Protein AF-A0A929YPH4-F1 (afdb_monomer)

Structure (mmCIF, N/CA/C/O backbone):
data_AF-A0A929YPH4-F1
#
_entry.id   AF-A0A929YPH4-F1
#
loop_
_atom_site.group_PDB
_atom_site.id
_atom_site.type_symbol
_atom_site.label_atom_id
_atom_site.label_alt_id
_atom_site.label_comp_id
_atom_site.label_asym_id
_atom_site.label_entity_id
_atom_site.label_seq_id
_atom_site.pdbx_PDB_ins_code
_atom_site.Cartn_x
_atom_site.Cartn_y
_atom_site.Cartn_z
_atom_site.occupancy
_atom_site.B_iso_or_equiv
_atom_site.auth_seq_id
_atom_site.auth_comp_id
_atom_site.auth_asym_id
_atom_site.auth_atom_id
_atom_site.pdbx_PDB_model_num
ATOM 1 N N . MET A 1 1 ? 29.071 -5.792 -77.863 1.00 43.22 1 MET A N 1
ATOM 2 C CA . MET A 1 1 ? 30.076 -5.687 -76.787 1.00 43.22 1 MET A CA 1
ATOM 3 C C . MET A 1 1 ? 30.057 -4.251 -76.288 1.00 43.22 1 MET A C 1
ATOM 5 O O . MET A 1 1 ? 30.542 -3.399 -77.004 1.00 43.22 1 MET A O 1
ATOM 9 N N . ASN A 1 2 ? 29.379 -3.977 -75.170 1.00 37.59 2 ASN A N 1
ATOM 10 C CA . ASN A 1 2 ? 29.389 -2.690 -74.459 1.00 37.59 2 ASN A CA 1
ATOM 11 C C . ASN A 1 2 ? 29.004 -2.980 -73.000 1.00 37.59 2 ASN A C 1
ATOM 13 O O . ASN A 1 2 ? 27.834 -3.192 -72.690 1.00 37.59 2 ASN A O 1
ATOM 17 N N . PHE A 1 3 ? 30.010 -3.082 -72.135 1.00 40.00 3 PHE A N 1
ATOM 18 C CA . PHE A 1 3 ? 29.866 -3.369 -70.709 1.00 40.00 3 PHE A CA 1
ATOM 19 C C . PHE A 1 3 ? 29.605 -2.041 -69.979 1.00 40.00 3 PHE A C 1
ATOM 21 O O . PHE A 1 3 ? 30.482 -1.183 -69.927 1.00 40.00 3 PHE A O 1
ATOM 28 N N . ARG A 1 4 ? 28.395 -1.838 -69.445 1.00 43.97 4 ARG A N 1
ATOM 29 C CA . ARG A 1 4 ? 28.115 -0.760 -68.484 1.00 43.97 4 ARG A CA 1
ATOM 30 C C . ARG A 1 4 ? 28.325 -1.321 -67.078 1.00 43.97 4 ARG A C 1
ATOM 32 O O . ARG A 1 4 ? 27.540 -2.148 -66.629 1.00 43.97 4 ARG A O 1
ATOM 39 N N . LEU A 1 5 ? 29.393 -0.882 -66.413 1.00 41.62 5 LEU A N 1
ATOM 40 C CA . LEU A 1 5 ? 29.629 -1.112 -64.987 1.00 41.62 5 LEU A CA 1
ATOM 41 C C . LEU A 1 5 ? 28.513 -0.417 -64.184 1.00 41.62 5 LEU A C 1
ATOM 43 O O . LEU A 1 5 ? 28.460 0.811 -64.143 1.00 41.62 5 LEU A O 1
ATOM 47 N N . LEU A 1 6 ? 27.627 -1.187 -63.548 1.00 45.75 6 LEU A N 1
ATOM 48 C CA . LEU A 1 6 ? 26.822 -0.694 -62.430 1.00 45.75 6 LEU A CA 1
ATOM 49 C C . LEU A 1 6 ? 27.690 -0.764 -61.167 1.00 45.75 6 LEU A C 1
ATOM 51 O O . LEU A 1 6 ? 27.993 -1.851 -60.682 1.00 45.75 6 LEU A O 1
ATOM 55 N N . LEU A 1 7 ? 28.089 0.393 -60.639 1.00 44.09 7 LEU A N 1
ATOM 56 C CA . LEU A 1 7 ? 28.637 0.504 -59.288 1.00 44.09 7 LEU A CA 1
ATOM 57 C C . LEU A 1 7 ? 27.473 0.376 -58.291 1.00 44.09 7 LEU A C 1
ATOM 59 O O . LEU A 1 7 ? 26.746 1.336 -58.040 1.00 44.09 7 LEU A O 1
ATOM 63 N N . THR A 1 8 ? 27.267 -0.812 -57.732 1.00 47.69 8 THR A N 1
ATOM 64 C CA . THR A 1 8 ? 26.432 -0.998 -56.538 1.00 47.69 8 THR A CA 1
ATOM 65 C C . THR A 1 8 ? 27.168 -0.432 -55.326 1.00 47.69 8 THR A C 1
ATOM 67 O O . THR A 1 8 ? 28.132 -1.025 -54.845 1.00 47.69 8 THR A O 1
ATOM 70 N N . PHE A 1 9 ? 26.718 0.726 -54.841 1.00 47.47 9 PHE A N 1
ATOM 71 C CA . PHE A 1 9 ? 27.110 1.283 -53.547 1.00 47.47 9 PHE A CA 1
ATOM 72 C C . PHE A 1 9 ? 26.553 0.375 -52.436 1.00 47.47 9 PHE A C 1
ATOM 74 O O . PHE A 1 9 ? 25.381 0.457 -52.075 1.00 47.47 9 PHE A O 1
ATOM 81 N N . LEU A 1 10 ? 27.387 -0.527 -51.916 1.00 47.44 10 LEU A N 1
ATOM 82 C CA . LEU A 1 10 ? 27.145 -1.216 -50.649 1.00 47.44 10 LEU A CA 1
ATOM 83 C C . LEU A 1 10 ? 27.307 -0.179 -49.529 1.00 47.44 10 LEU A C 1
ATOM 85 O O . LEU A 1 10 ? 28.425 0.129 -49.123 1.00 47.44 10 LEU A O 1
ATOM 89 N N . LEU A 1 11 ? 26.194 0.397 -49.062 1.00 47.22 11 LEU A N 1
ATOM 90 C CA . LEU A 1 11 ? 26.169 1.122 -47.793 1.00 47.22 11 LEU A CA 1
ATOM 91 C C . LEU A 1 11 ? 26.529 0.125 -46.681 1.00 47.22 11 LEU A C 1
ATOM 93 O O . LEU A 1 11 ? 25.804 -0.859 -46.513 1.00 47.22 11 LEU A O 1
ATOM 97 N N . PRO A 1 12 ? 27.606 0.342 -45.909 1.00 48.88 12 PRO A N 1
ATOM 98 C CA . PRO A 1 12 ? 27.837 -0.451 -44.720 1.00 48.88 12 PRO A CA 1
ATOM 99 C C . PRO A 1 12 ? 26.770 -0.048 -43.701 1.00 48.88 12 PRO A C 1
ATOM 101 O O . PRO A 1 12 ? 26.794 1.054 -43.154 1.00 48.88 12 PRO A O 1
ATOM 104 N N . SER A 1 13 ? 25.797 -0.932 -43.482 1.00 50.44 13 SER A N 1
ATOM 105 C CA . SER A 1 13 ? 24.890 -0.868 -42.342 1.00 50.44 13 SER A CA 1
ATOM 106 C C . SER A 1 13 ? 25.735 -0.964 -41.074 1.00 50.44 13 SER A C 1
ATOM 108 O O . SER A 1 13 ? 26.079 -2.055 -40.623 1.00 50.44 13 SER A O 1
ATOM 110 N N . ALA A 1 14 ? 26.131 0.188 -40.536 1.00 49.66 14 ALA A N 1
ATOM 111 C CA . ALA A 1 14 ? 26.708 0.282 -39.212 1.00 49.66 14 ALA A CA 1
ATOM 112 C C . ALA A 1 14 ? 25.650 -0.228 -38.229 1.00 49.66 14 ALA A C 1
ATOM 114 O O . ALA A 1 14 ? 24.674 0.461 -37.935 1.00 49.66 14 ALA A O 1
ATOM 115 N N . LEU A 1 15 ? 25.825 -1.466 -37.768 1.00 46.88 15 LEU A N 1
ATOM 116 C CA . LEU A 1 15 ? 25.199 -1.952 -36.550 1.00 46.88 15 LEU A CA 1
ATOM 117 C C . LEU A 1 15 ? 25.678 -1.011 -35.445 1.00 46.88 15 LEU A C 1
ATOM 119 O O . LEU A 1 15 ? 26.804 -1.131 -34.962 1.00 46.88 15 LEU A O 1
ATOM 123 N N . LEU A 1 16 ? 24.857 -0.015 -35.115 1.00 45.12 16 LEU A N 1
ATOM 124 C CA . LEU A 1 16 ? 25.012 0.761 -33.899 1.00 45.12 16 LEU A CA 1
ATOM 125 C C . LEU A 1 16 ? 24.830 -0.238 -32.757 1.00 45.12 16 LEU A C 1
ATOM 127 O O . LEU A 1 16 ? 23.711 -0.526 -32.341 1.00 45.12 16 LEU A O 1
ATOM 131 N N . LEU A 1 17 ? 25.935 -0.823 -32.298 1.00 43.72 17 LEU A N 1
ATOM 132 C CA . LEU A 1 17 ? 26.006 -1.396 -30.967 1.00 43.72 17 LEU A CA 1
ATOM 133 C C . LEU A 1 17 ? 25.734 -0.217 -30.034 1.00 43.72 17 LEU A C 1
ATOM 135 O O . LEU A 1 17 ? 26.629 0.584 -29.770 1.00 43.72 17 LEU A O 1
ATOM 139 N N . SER A 1 18 ? 24.471 -0.045 -29.635 1.00 47.22 18 SER A N 1
ATOM 140 C CA . SER A 1 18 ? 24.129 0.848 -28.537 1.00 47.22 18 SER A CA 1
ATOM 141 C C . SER A 1 18 ? 24.866 0.287 -27.333 1.00 47.22 18 SER A C 1
ATOM 143 O O . SER A 1 18 ? 24.492 -0.759 -26.801 1.00 47.22 18 SER A O 1
ATOM 145 N N . CYS A 1 19 ? 26.002 0.891 -26.987 1.00 68.19 19 CYS A N 1
ATOM 146 C CA . CYS A 1 19 ? 26.664 0.586 -25.734 1.00 68.19 19 CYS A CA 1
ATOM 147 C C . CYS A 1 19 ? 25.657 0.940 -24.643 1.00 68.19 19 CYS A C 1
ATOM 149 O O . CYS A 1 19 ? 25.348 2.119 -24.450 1.00 68.19 19 CYS A O 1
ATOM 151 N N . GLY A 1 20 ? 25.129 -0.090 -23.981 1.00 72.31 20 GLY A N 1
ATOM 152 C CA . GLY A 1 20 ? 24.316 0.078 -22.788 1.00 72.31 20 GLY A CA 1
ATOM 153 C C . GLY A 1 20 ? 25.053 0.916 -21.735 1.00 72.31 20 GLY A C 1
ATOM 154 O O . GLY A 1 20 ? 26.260 1.170 -21.859 1.00 72.31 20 GLY A O 1
ATOM 155 N N . PRO A 1 21 ? 24.335 1.385 -20.707 1.00 88.50 21 PRO A N 1
ATOM 156 C CA . PRO A 1 21 ? 24.946 2.139 -19.622 1.00 88.50 21 PRO A CA 1
ATOM 157 C C . PRO A 1 21 ? 26.031 1.317 -18.904 1.00 88.50 21 PRO A C 1
ATOM 159 O O . PRO A 1 21 ? 26.146 0.100 -19.069 1.00 88.50 21 PRO A O 1
ATOM 162 N N . ASP A 1 22 ? 26.871 1.985 -18.113 1.00 91.69 22 ASP A N 1
ATOM 163 C CA . ASP A 1 22 ? 27.874 1.287 -17.309 1.00 91.69 22 ASP A CA 1
ATOM 164 C C . ASP A 1 22 ? 27.241 0.409 -16.211 1.00 91.69 22 ASP A C 1
ATOM 166 O O . ASP A 1 22 ? 26.050 0.475 -15.918 1.00 91.69 22 ASP A O 1
ATOM 170 N N . LYS A 1 23 ? 28.061 -0.418 -15.554 1.00 92.38 23 LYS A N 1
ATOM 171 C CA . LYS A 1 23 ? 27.609 -1.364 -14.516 1.00 92.38 23 LYS A CA 1
ATOM 172 C C . LYS A 1 23 ? 27.115 -0.707 -13.217 1.00 92.38 23 LYS A C 1
ATOM 174 O O . LYS A 1 23 ? 26.766 -1.427 -12.286 1.00 92.38 23 LYS A O 1
ATOM 179 N N . HIS A 1 24 ? 27.121 0.619 -13.126 1.00 92.88 24 HIS A N 1
ATOM 180 C CA . HIS A 1 24 ? 26.649 1.394 -11.977 1.00 92.88 24 HIS A CA 1
ATOM 181 C C . HIS A 1 24 ? 25.452 2.280 -12.336 1.00 92.88 24 HIS A C 1
ATOM 183 O O . HIS A 1 24 ? 25.034 3.114 -11.531 1.00 92.88 24 HIS A O 1
ATOM 189 N N . THR A 1 25 ? 24.901 2.099 -13.535 1.00 94.25 25 THR A N 1
ATOM 190 C CA . THR A 1 25 ? 23.849 2.942 -14.085 1.00 94.25 25 THR A CA 1
ATOM 191 C C . THR A 1 25 ? 22.806 2.071 -14.767 1.00 94.25 25 THR A C 1
ATOM 193 O O . THR A 1 25 ? 23.139 1.209 -15.574 1.00 94.25 25 THR A O 1
ATOM 196 N N . ALA A 1 26 ? 21.535 2.305 -14.468 1.00 95.56 26 ALA A N 1
ATOM 197 C CA . ALA A 1 26 ? 20.428 1.796 -15.267 1.00 95.56 26 ALA A CA 1
ATOM 198 C C . ALA A 1 26 ? 19.880 2.942 -16.123 1.00 95.56 26 ALA A C 1
ATOM 200 O O . ALA A 1 26 ? 19.669 4.042 -15.607 1.00 95.56 26 ALA A O 1
ATOM 201 N N . ARG A 1 27 ? 19.640 2.705 -17.414 1.00 97.00 27 ARG A N 1
ATOM 202 C CA . ARG A 1 27 ? 19.098 3.727 -18.321 1.00 97.00 27 ARG A CA 1
ATOM 203 C C . ARG A 1 27 ? 17.626 3.471 -18.589 1.00 97.00 27 ARG A C 1
ATOM 205 O O . ARG A 1 27 ? 17.244 2.363 -18.941 1.00 97.00 27 ARG A O 1
ATOM 212 N N . LEU A 1 28 ? 16.810 4.509 -18.473 1.00 97.19 28 LEU A N 1
ATOM 213 C CA . LEU A 1 28 ? 15.446 4.537 -18.986 1.00 97.19 28 LEU A CA 1
ATOM 214 C C . LEU A 1 28 ? 15.421 5.451 -20.205 1.00 97.19 28 LEU A C 1
ATOM 216 O O . LEU A 1 28 ? 15.778 6.625 -20.109 1.00 97.19 28 LEU A O 1
ATOM 220 N N . SER A 1 29 ? 14.973 4.950 -21.344 1.00 97.12 29 SER A N 1
ATOM 221 C CA . SER A 1 29 ? 14.750 5.770 -22.532 1.00 97.12 29 SER A CA 1
ATOM 222 C C . SER A 1 29 ? 13.360 5.521 -23.081 1.00 97.12 29 SER A C 1
ATOM 224 O O . SER A 1 29 ? 12.741 4.495 -22.809 1.00 97.12 29 SER A O 1
ATOM 226 N N . GLY A 1 30 ? 12.814 6.469 -23.831 1.00 95.88 30 GLY A N 1
ATOM 227 C CA . GLY A 1 30 ? 11.490 6.244 -24.382 1.00 95.88 30 GLY A CA 1
ATOM 228 C C . GLY A 1 30 ? 10.930 7.358 -25.229 1.00 95.88 30 GLY A C 1
ATOM 229 O O . GLY A 1 30 ? 11.497 8.447 -25.341 1.00 95.88 30 GLY A O 1
ATOM 230 N N . GLN A 1 31 ? 9.777 7.050 -25.818 1.00 96.31 31 GLN A N 1
ATOM 231 C CA . GLN A 1 31 ? 8.993 7.966 -26.627 1.00 96.31 31 GLN A CA 1
ATOM 232 C C . GLN A 1 31 ? 7.509 7.863 -26.266 1.00 96.31 31 GLN A C 1
ATOM 234 O O . GLN A 1 31 ? 6.877 6.822 -26.448 1.00 96.31 31 GLN A O 1
ATOM 239 N N . ILE A 1 32 ? 6.941 8.978 -25.813 1.00 96.12 32 ILE A N 1
ATOM 240 C CA . ILE A 1 32 ? 5.513 9.156 -25.566 1.00 96.12 32 ILE A CA 1
ATOM 241 C C . ILE A 1 32 ? 4.948 10.037 -26.678 1.00 96.12 32 ILE A C 1
ATOM 243 O O . ILE A 1 32 ? 5.273 11.218 -26.799 1.00 96.12 32 ILE A O 1
ATOM 247 N N . LYS A 1 33 ? 4.102 9.460 -27.529 1.00 95.94 33 LYS A N 1
ATOM 248 C CA . LYS A 1 33 ? 3.462 10.188 -28.630 1.00 95.94 33 LYS A CA 1
ATOM 249 C C . LYS A 1 33 ? 2.360 11.103 -28.097 1.00 95.94 33 LYS A C 1
ATOM 251 O O . LYS A 1 33 ? 1.684 10.777 -27.124 1.00 95.94 33 LYS A O 1
ATOM 256 N N . GLY A 1 34 ? 2.135 12.228 -28.773 1.00 93.12 34 GLY A N 1
ATOM 257 C CA . GLY A 1 34 ? 1.057 13.163 -28.426 1.00 93.12 34 GLY A CA 1
ATOM 258 C C . GLY A 1 34 ? 1.376 14.107 -27.262 1.00 93.12 34 GLY A C 1
ATOM 259 O O . GLY A 1 34 ? 0.471 14.764 -26.759 1.00 93.12 34 GLY A O 1
ATOM 260 N N . VAL A 1 35 ? 2.643 14.197 -26.850 1.00 92.25 35 VAL A N 1
ATOM 261 C CA . VAL A 1 35 ? 3.136 15.187 -25.887 1.00 92.25 35 VAL A CA 1
ATOM 262 C C . VAL A 1 35 ? 4.458 15.763 -26.384 1.00 92.25 35 VAL A C 1
ATOM 264 O O . VAL A 1 35 ? 5.288 15.034 -26.920 1.00 92.25 35 VAL A O 1
ATOM 267 N N . ASP A 1 36 ? 4.644 17.074 -26.242 1.00 89.75 36 ASP A N 1
ATOM 268 C CA . ASP A 1 36 ? 5.907 17.734 -26.587 1.00 89.75 36 ASP A CA 1
ATOM 269 C C . ASP A 1 36 ? 6.821 17.810 -25.359 1.00 89.75 36 ASP A C 1
ATOM 271 O O . ASP A 1 36 ? 7.907 17.231 -25.347 1.00 89.75 36 ASP A O 1
ATOM 275 N N . GLN A 1 37 ? 6.330 18.427 -24.282 1.00 93.12 37 GLN A N 1
ATOM 276 C CA . GLN A 1 37 ? 7.032 18.547 -23.005 1.00 93.12 37 GLN A CA 1
ATOM 277 C C . GLN A 1 37 ? 6.178 18.018 -21.855 1.00 93.12 37 GLN A C 1
ATOM 279 O O . GLN A 1 37 ? 4.981 18.294 -21.773 1.00 93.12 37 GLN A O 1
ATOM 284 N N . ALA A 1 38 ? 6.810 17.273 -20.953 1.00 92.19 38 ALA A N 1
ATOM 285 C CA . ALA A 1 38 ? 6.221 16.788 -19.710 1.00 92.19 38 ALA A CA 1
ATOM 286 C C . ALA A 1 38 ? 7.322 16.475 -18.691 1.00 92.19 38 ALA A C 1
ATOM 288 O O . ALA A 1 38 ? 8.490 16.326 -19.057 1.00 92.19 38 ALA A O 1
ATOM 289 N N . ALA A 1 39 ? 6.932 16.344 -17.426 1.00 94.00 39 ALA A N 1
ATOM 290 C CA . ALA A 1 39 ? 7.765 15.769 -16.380 1.00 94.00 39 ALA A CA 1
ATOM 291 C C . ALA A 1 39 ? 7.119 14.468 -15.887 1.00 94.00 39 ALA A C 1
ATOM 293 O O . ALA A 1 39 ? 5.920 14.440 -15.607 1.00 94.00 39 ALA A O 1
ATOM 294 N N . ILE A 1 40 ? 7.911 13.404 -15.802 1.00 95.31 40 ILE A N 1
ATOM 295 C CA . ILE A 1 40 ? 7.550 12.141 -15.153 1.00 95.31 40 ILE A CA 1
ATOM 296 C C . ILE A 1 40 ? 8.319 12.088 -13.839 1.00 95.31 40 ILE A C 1
ATOM 298 O O . ILE A 1 40 ? 9.527 12.310 -13.832 1.00 95.31 40 ILE A O 1
ATOM 302 N N . ILE A 1 41 ? 7.646 11.788 -12.734 1.00 96.25 41 ILE A N 1
ATOM 303 C CA . ILE A 1 41 ? 8.330 11.572 -11.456 1.00 96.25 41 ILE A CA 1
ATOM 304 C C . ILE A 1 41 ? 8.762 10.111 -11.374 1.00 96.25 41 ILE A C 1
ATOM 306 O O . ILE A 1 41 ? 7.951 9.229 -11.633 1.00 96.25 41 ILE A O 1
ATOM 310 N N . ALA A 1 42 ? 10.012 9.851 -11.008 1.00 94.44 42 ALA A N 1
ATOM 311 C CA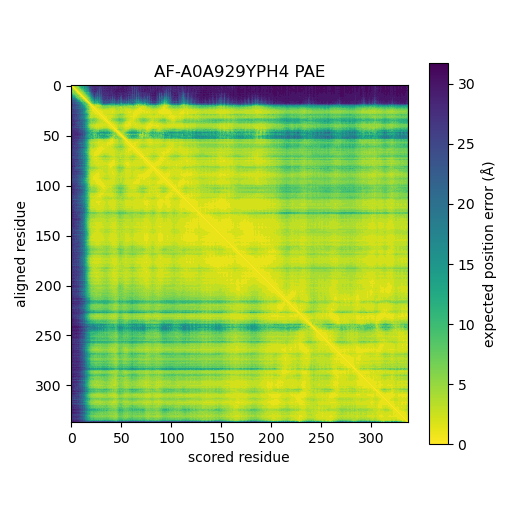 . ALA A 1 42 ? 10.540 8.512 -10.778 1.00 94.44 42 ALA A CA 1
ATOM 312 C C . ALA A 1 42 ? 10.940 8.366 -9.309 1.00 94.44 42 ALA A C 1
ATOM 314 O O . ALA A 1 42 ? 11.726 9.163 -8.797 1.00 94.44 42 ALA A O 1
ATOM 315 N N . TYR A 1 43 ? 10.411 7.351 -8.627 1.00 91.88 43 TYR A N 1
ATOM 316 C CA . TYR A 1 43 ? 10.767 7.069 -7.237 1.00 91.88 43 TYR A CA 1
ATOM 317 C C . TYR A 1 43 ? 10.803 5.564 -6.958 1.00 91.88 43 TYR A C 1
ATOM 319 O O . TYR A 1 43 ? 10.142 4.772 -7.631 1.00 91.88 43 TYR A O 1
ATOM 327 N N . ALA A 1 44 ? 11.579 5.166 -5.951 1.00 89.31 44 ALA A N 1
ATOM 328 C CA . ALA A 1 44 ? 11.576 3.804 -5.432 1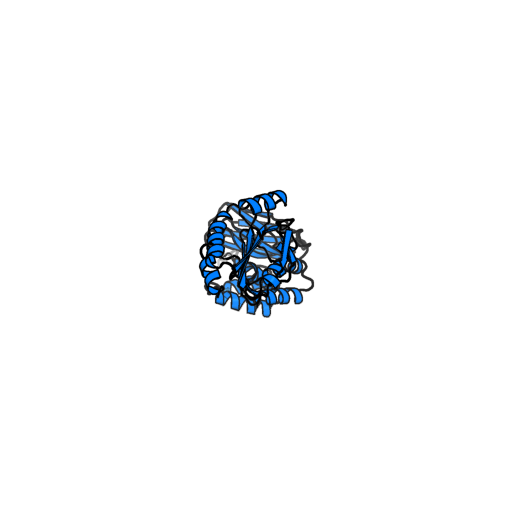.00 89.31 44 ALA A CA 1
ATOM 329 C C . ALA A 1 44 ? 10.484 3.654 -4.351 1.00 89.31 44 ALA A C 1
ATOM 331 O O . ALA A 1 44 ? 10.350 4.533 -3.500 1.00 89.31 44 ALA A O 1
ATOM 332 N N . PRO A 1 45 ? 9.728 2.540 -4.311 1.00 80.69 45 PRO A N 1
ATOM 333 C CA . PRO A 1 45 ? 8.618 2.343 -3.365 1.00 80.69 45 PRO A CA 1
ATOM 334 C C . PRO A 1 45 ? 9.057 2.262 -1.893 1.00 80.69 45 PRO A C 1
ATOM 336 O O . PRO A 1 45 ? 8.228 2.324 -0.987 1.00 80.69 45 PRO A O 1
ATOM 339 N N . ALA A 1 46 ? 10.353 2.093 -1.652 1.00 78.00 46 ALA A N 1
ATOM 340 C CA . ALA A 1 46 ? 10.976 2.158 -0.346 1.00 78.00 46 ALA A CA 1
ATOM 341 C C . ALA A 1 46 ? 12.431 2.601 -0.508 1.00 78.00 46 ALA A C 1
ATOM 343 O O . ALA A 1 46 ? 13.042 2.340 -1.549 1.00 78.00 46 ALA A O 1
ATOM 344 N N . GLU A 1 47 ? 12.988 3.207 0.541 1.00 74.81 47 GLU A N 1
ATOM 345 C CA . GLU A 1 47 ? 14.425 3.455 0.616 1.00 74.81 47 GLU A CA 1
ATOM 346 C C . GLU A 1 47 ? 15.197 2.155 0.377 1.00 74.81 47 GLU A C 1
ATOM 348 O O . GLU A 1 47 ? 14.877 1.096 0.929 1.00 74.81 47 GLU A O 1
ATOM 353 N N . SER A 1 48 ? 16.216 2.243 -0.472 1.00 71.50 48 SER A N 1
ATOM 354 C CA . SER A 1 48 ? 17.077 1.125 -0.819 1.00 71.50 48 SER A CA 1
ATOM 355 C C . SER A 1 48 ? 18.534 1.562 -0.717 1.00 71.50 48 SER A C 1
ATOM 357 O O . SER A 1 48 ? 18.881 2.634 -1.216 1.00 71.50 48 SER A O 1
ATOM 359 N N . PRO A 1 49 ? 19.428 0.727 -0.159 1.00 70.69 49 PRO A N 1
ATOM 360 C CA . PRO A 1 49 ? 20.867 0.967 -0.243 1.00 70.69 49 PRO A CA 1
ATOM 361 C C . PRO A 1 49 ? 21.393 1.048 -1.686 1.00 70.69 49 PRO A C 1
ATOM 363 O O . PRO A 1 49 ? 22.510 1.509 -1.893 1.00 70.69 49 PRO A O 1
ATOM 366 N N . ALA A 1 50 ? 20.612 0.589 -2.673 1.00 73.75 50 ALA A N 1
ATOM 367 C CA . ALA A 1 50 ? 21.000 0.578 -4.080 1.00 73.75 50 ALA A CA 1
ATOM 368 C C . ALA A 1 50 ? 21.182 1.988 -4.671 1.00 73.75 50 ALA A C 1
ATOM 370 O O . ALA A 1 50 ? 22.079 2.175 -5.493 1.00 73.75 50 ALA A O 1
ATOM 371 N N . ASP A 1 51 ? 20.355 2.953 -4.254 1.00 76.94 51 ASP A N 1
ATOM 372 C CA . ASP A 1 51 ? 20.289 4.307 -4.824 1.00 76.94 51 ASP A CA 1
ATOM 373 C C . ASP A 1 51 ? 19.984 5.417 -3.794 1.00 76.94 51 ASP A C 1
ATOM 375 O O . ASP A 1 51 ? 19.885 6.591 -4.150 1.00 76.94 51 ASP A O 1
ATOM 379 N N . GLY A 1 52 ? 19.799 5.062 -2.519 1.00 69.38 52 GLY A N 1
ATOM 380 C CA . GLY A 1 52 ? 19.445 5.999 -1.453 1.00 69.38 52 GLY A CA 1
ATOM 381 C C . GLY A 1 52 ? 17.980 6.455 -1.449 1.00 69.38 52 GLY A C 1
ATOM 382 O O . GLY A 1 52 ? 17.639 7.323 -0.653 1.00 69.38 52 GLY A O 1
ATOM 383 N N . GLY A 1 53 ? 17.105 5.899 -2.299 1.00 72.50 53 GLY A N 1
ATOM 384 C CA . GLY A 1 53 ? 15.664 6.189 -2.297 1.00 72.50 53 GLY A CA 1
ATOM 385 C C . GLY A 1 53 ? 15.254 7.561 -2.852 1.00 72.50 53 GLY A C 1
ATOM 386 O O . GLY A 1 53 ? 14.157 8.033 -2.557 1.00 72.50 53 GLY A O 1
ATOM 387 N N . ALA A 1 54 ? 16.104 8.221 -3.645 1.00 78.81 54 ALA A N 1
ATOM 388 C CA . ALA A 1 54 ? 15.831 9.564 -4.164 1.00 78.81 54 ALA A CA 1
ATOM 389 C C . ALA A 1 54 ? 14.606 9.614 -5.101 1.00 78.81 54 ALA A C 1
ATOM 391 O O . ALA A 1 54 ? 14.387 8.718 -5.914 1.00 78.81 54 ALA A O 1
ATOM 392 N N . THR A 1 55 ? 13.831 10.696 -5.048 1.00 90.19 55 THR A N 1
ATOM 393 C CA . THR A 1 55 ? 12.814 10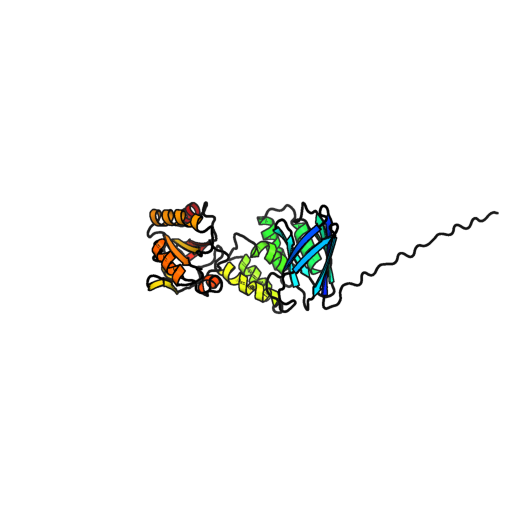.995 -6.069 1.00 90.19 55 THR A CA 1
ATOM 394 C C . THR A 1 55 ? 13.418 11.910 -7.125 1.00 90.19 55 THR A C 1
ATOM 396 O O . THR A 1 55 ? 13.968 12.949 -6.774 1.00 90.19 55 THR A O 1
ATOM 399 N N . ASP A 1 56 ? 13.275 11.549 -8.398 1.00 92.44 56 ASP A N 1
ATOM 400 C CA . ASP A 1 56 ? 13.777 12.322 -9.534 1.00 92.44 56 ASP A CA 1
ATOM 401 C C . ASP A 1 56 ? 12.655 12.744 -10.486 1.00 92.44 56 ASP A C 1
ATOM 403 O O . ASP A 1 56 ? 11.553 12.196 -10.484 1.00 92.44 56 ASP A O 1
ATOM 407 N N . SER A 1 57 ? 12.954 13.738 -11.324 1.00 94.56 57 SER A N 1
ATOM 408 C CA . SER A 1 57 ? 12.089 14.191 -12.415 1.00 94.56 57 SER A CA 1
ATOM 409 C C . SER A 1 57 ? 12.742 13.906 -13.765 1.00 94.56 57 SER A C 1
ATOM 411 O O . SER A 1 57 ? 13.859 14.342 -14.034 1.00 94.56 57 SER A O 1
ATOM 413 N N . ILE A 1 58 ? 12.025 13.197 -14.631 1.00 95.69 58 ILE A N 1
ATOM 414 C CA . ILE A 1 58 ? 12.418 12.887 -16.004 1.00 95.69 58 ILE A CA 1
ATOM 415 C C . ILE A 1 58 ? 11.692 13.854 -16.933 1.00 95.69 58 ILE A C 1
ATOM 417 O O . ILE A 1 58 ? 10.462 13.853 -17.008 1.00 95.69 58 ILE A O 1
ATOM 421 N N . HIS A 1 59 ? 12.450 14.673 -17.654 1.00 95.50 59 HIS A N 1
ATOM 422 C CA . HIS A 1 59 ? 11.897 15.656 -18.578 1.00 95.50 59 HIS A CA 1
ATOM 423 C C . HIS A 1 59 ? 11.846 15.113 -20.004 1.00 95.50 59 HIS A C 1
ATOM 425 O O . HIS A 1 59 ? 12.842 14.620 -20.533 1.00 95.50 59 HIS A O 1
ATOM 431 N N . LEU A 1 60 ? 10.680 15.241 -20.632 1.00 94.69 60 LEU A N 1
ATOM 432 C CA . LEU A 1 60 ? 10.467 14.885 -22.030 1.00 94.69 60 LEU A CA 1
ATOM 433 C C . LEU A 1 60 ? 10.677 16.111 -22.919 1.00 94.69 60 LEU A C 1
ATOM 435 O O . LEU A 1 60 ? 10.257 17.217 -22.574 1.00 94.69 60 LEU A O 1
ATOM 439 N N . SER A 1 61 ? 11.276 15.893 -24.087 1.00 94.75 61 SER A N 1
ATOM 440 C CA . SER A 1 61 ? 11.408 16.886 -25.154 1.00 94.75 61 SER A CA 1
ATOM 441 C C . SER A 1 61 ? 11.019 16.256 -26.484 1.00 94.75 61 SER A C 1
ATOM 443 O O . SER A 1 61 ? 11.581 15.232 -26.882 1.00 94.75 61 SER A O 1
ATOM 445 N N . ARG A 1 62 ? 10.035 16.846 -27.173 1.00 94.06 62 ARG A N 1
ATOM 446 C CA . ARG A 1 62 ? 9.389 16.263 -28.362 1.00 94.06 62 ARG A CA 1
ATOM 447 C C . ARG A 1 62 ? 8.892 14.838 -28.111 1.00 94.06 62 ARG A C 1
ATOM 449 O O . ARG A 1 62 ? 9.035 13.955 -28.957 1.00 94.06 62 ARG A O 1
ATOM 456 N N . GLY A 1 63 ? 8.371 14.613 -26.905 1.00 93.38 63 GLY A N 1
ATOM 457 C CA . GLY A 1 63 ? 7.875 13.319 -26.442 1.00 93.38 63 GLY A CA 1
ATOM 458 C C . GLY A 1 63 ? 8.954 12.274 -26.148 1.00 93.38 63 GLY A C 1
ATOM 459 O O . GLY A 1 63 ? 8.615 11.194 -25.678 1.00 93.38 63 GLY A O 1
ATOM 460 N N . ALA A 1 64 ? 10.234 12.562 -26.388 1.00 96.94 64 ALA A N 1
ATOM 461 C CA . ALA A 1 64 ? 11.334 11.640 -26.130 1.00 96.94 64 ALA A CA 1
ATOM 462 C C . ALA A 1 64 ? 12.068 11.980 -24.828 1.00 96.94 64 ALA A C 1
ATOM 464 O O . ALA A 1 64 ? 12.125 13.143 -24.422 1.00 96.94 64 ALA A O 1
ATOM 465 N N . PHE A 1 65 ? 12.664 10.971 -24.197 1.00 96.62 65 PHE A N 1
ATOM 466 C CA . PHE A 1 65 ? 13.528 11.145 -23.032 1.00 96.62 65 PHE A CA 1
ATOM 467 C C . PHE A 1 65 ? 14.617 10.070 -22.971 1.00 96.62 65 PHE A C 1
ATOM 469 O O . PHE A 1 65 ? 14.483 8.985 -23.537 1.00 96.62 65 PHE A O 1
ATOM 476 N N . SER A 1 66 ? 15.687 10.392 -22.250 1.00 96.44 66 SER A N 1
ATOM 477 C CA . SER A 1 66 ? 16.716 9.461 -21.794 1.00 96.44 66 SER A CA 1
ATOM 478 C C . SER A 1 66 ? 17.113 9.887 -20.390 1.00 96.44 66 SER A C 1
ATOM 480 O O . SER A 1 66 ? 17.350 11.071 -20.149 1.00 96.44 66 SER A O 1
ATOM 482 N N . TYR A 1 67 ? 17.159 8.939 -19.471 1.00 95.56 67 TYR A N 1
ATOM 483 C CA . TYR A 1 67 ? 17.373 9.179 -18.056 1.00 95.56 67 TYR A CA 1
ATOM 484 C C . TYR A 1 67 ? 18.256 8.081 -17.477 1.00 95.56 67 TYR A C 1
ATOM 486 O O . TYR A 1 67 ? 17.935 6.900 -17.588 1.00 95.56 67 TYR A O 1
ATOM 494 N N . ASP A 1 68 ? 19.353 8.487 -16.852 1.00 95.12 68 ASP A N 1
ATOM 495 C CA . ASP A 1 68 ? 20.292 7.586 -16.199 1.00 95.12 68 ASP A CA 1
ATOM 496 C C . ASP A 1 68 ? 20.043 7.618 -14.692 1.00 95.12 68 ASP A C 1
ATOM 498 O O . ASP A 1 68 ? 20.117 8.675 -14.064 1.00 95.12 68 ASP A O 1
ATOM 502 N N . ARG A 1 69 ? 19.756 6.449 -14.114 1.00 93.69 69 ARG A N 1
ATOM 503 C CA . ARG A 1 69 ? 19.625 6.244 -12.672 1.00 93.69 69 ARG A CA 1
ATOM 504 C C . ARG A 1 69 ? 20.889 5.557 -12.157 1.00 93.69 69 ARG A C 1
ATOM 506 O O . ARG A 1 69 ? 21.076 4.369 -12.440 1.00 93.69 69 ARG A O 1
ATOM 513 N N . PRO A 1 70 ? 21.743 6.246 -11.385 1.00 92.75 70 PRO A N 1
ATOM 514 C CA . PRO A 1 70 ? 22.824 5.589 -10.666 1.00 92.75 70 PRO A CA 1
ATOM 515 C C . PRO A 1 70 ? 22.255 4.534 -9.717 1.00 92.75 70 PRO A C 1
ATOM 517 O O . PRO A 1 70 ? 21.359 4.824 -8.923 1.00 92.75 70 PRO A O 1
ATOM 520 N N . THR A 1 71 ? 22.753 3.306 -9.805 1.00 91.12 71 THR A N 1
ATOM 521 C CA . THR A 1 71 ? 22.328 2.219 -8.924 1.00 91.12 71 THR A CA 1
ATOM 522 C C . THR A 1 71 ? 23.389 1.126 -8.812 1.00 91.12 71 THR A C 1
ATOM 524 O O . THR A 1 71 ? 24.106 0.815 -9.763 1.00 91.12 71 THR A O 1
ATOM 527 N N . GLN A 1 72 ? 23.490 0.519 -7.631 1.00 90.00 72 GLN A N 1
ATOM 528 C CA . GLN A 1 72 ? 24.434 -0.569 -7.345 1.00 90.00 72 GLN A CA 1
ATOM 529 C C . GLN A 1 72 ? 23.795 -1.965 -7.425 1.00 90.00 72 GLN A C 1
ATOM 531 O O . GLN A 1 72 ? 24.504 -2.969 -7.388 1.00 90.00 72 GLN A O 1
ATOM 536 N N . ALA A 1 73 ? 22.465 -2.040 -7.525 1.00 91.69 73 ALA A N 1
ATOM 537 C CA . ALA A 1 73 ? 21.701 -3.283 -7.605 1.00 91.69 73 ALA A CA 1
ATOM 538 C C . ALA A 1 73 ? 20.400 -3.074 -8.405 1.00 91.69 73 ALA A C 1
ATOM 540 O O . ALA A 1 73 ? 19.984 -1.932 -8.603 1.00 91.69 73 ALA A O 1
ATOM 541 N N . PRO A 1 74 ? 19.728 -4.143 -8.866 1.00 93.69 74 PRO A N 1
ATOM 542 C CA . PRO A 1 74 ? 18.395 -4.021 -9.447 1.00 93.69 74 PRO A CA 1
ATOM 543 C C . PRO A 1 74 ? 17.424 -3.264 -8.531 1.00 93.69 74 PRO A C 1
ATOM 545 O O . PRO A 1 74 ? 17.381 -3.510 -7.324 1.00 93.69 74 PRO A O 1
ATOM 548 N N . LEU A 1 75 ? 16.638 -2.363 -9.115 1.00 91.69 75 LEU A N 1
ATOM 549 C CA . LEU A 1 75 ? 15.762 -1.445 -8.396 1.00 91.69 75 LEU A CA 1
ATOM 550 C C . LEU A 1 75 ? 14.349 -1.468 -8.982 1.00 91.69 75 LEU A C 1
ATOM 552 O O . LEU A 1 75 ? 14.167 -1.241 -10.175 1.00 91.69 75 LEU A O 1
ATOM 556 N N . LEU A 1 76 ? 13.337 -1.675 -8.139 1.00 94.12 76 LEU A N 1
ATOM 557 C CA . LEU A 1 76 ? 11.953 -1.370 -8.508 1.00 94.12 76 LEU A CA 1
ATOM 558 C C . LEU A 1 76 ? 11.750 0.145 -8.518 1.00 94.12 76 LEU A C 1
ATOM 560 O O . LEU A 1 76 ? 11.968 0.796 -7.493 1.00 94.12 76 LEU A O 1
ATOM 564 N N . LEU A 1 77 ? 11.309 0.679 -9.653 1.00 94.06 77 LEU A N 1
ATOM 565 C CA . LEU A 1 77 ? 10.964 2.085 -9.833 1.00 94.06 77 LEU A CA 1
ATOM 566 C C . LEU A 1 77 ? 9.498 2.225 -10.212 1.00 94.06 77 LEU A C 1
ATOM 568 O O . LEU A 1 77 ? 9.005 1.507 -11.080 1.00 94.06 77 LEU A O 1
ATOM 572 N N . THR A 1 78 ? 8.836 3.205 -9.608 1.00 94.06 78 THR A N 1
ATOM 573 C CA . THR A 1 78 ? 7.515 3.671 -10.013 1.00 94.06 78 THR A CA 1
ATOM 574 C C . THR A 1 78 ? 7.669 5.000 -10.736 1.00 94.06 78 THR A C 1
ATOM 576 O O . THR A 1 78 ? 8.203 5.968 -10.191 1.00 94.06 78 THR A O 1
ATOM 579 N N . LEU A 1 79 ? 7.177 5.047 -11.969 1.00 95.06 79 LEU A N 1
ATOM 580 C CA . LEU A 1 79 ? 7.006 6.271 -12.734 1.00 95.06 79 LEU A CA 1
ATOM 581 C C . LEU A 1 79 ? 5.600 6.820 -12.499 1.00 95.06 79 LEU A C 1
ATOM 583 O O . LEU A 1 79 ? 4.634 6.066 -12.581 1.00 95.06 79 LEU A O 1
ATOM 587 N N . VAL A 1 80 ? 5.480 8.119 -12.237 1.00 94.62 80 VAL A N 1
ATOM 588 C CA . VAL A 1 80 ? 4.207 8.837 -12.100 1.00 94.62 80 VAL A CA 1
ATOM 589 C C . VAL A 1 80 ? 4.104 9.853 -13.223 1.00 94.62 80 VAL A C 1
ATOM 591 O O . VAL A 1 80 ? 4.902 10.790 -13.317 1.00 94.62 80 VAL A O 1
ATOM 594 N N . TYR A 1 81 ? 3.109 9.666 -14.079 1.00 93.25 81 TYR A N 1
ATOM 595 C CA . TYR A 1 81 ? 2.814 10.581 -15.171 1.00 93.25 81 TYR A CA 1
ATOM 596 C C . TYR A 1 81 ? 1.956 11.768 -14.696 1.00 93.25 81 TYR A C 1
ATOM 598 O O . TYR A 1 81 ? 1.284 11.668 -13.667 1.00 93.25 81 TYR A O 1
ATOM 606 N N . PRO A 1 82 ? 1.885 12.877 -15.462 1.00 89.38 82 PRO A N 1
ATOM 607 C CA . PRO A 1 82 ? 1.112 14.065 -15.075 1.00 89.38 82 PRO A CA 1
ATOM 608 C C . PRO A 1 82 ? -0.379 13.827 -14.793 1.00 89.38 82 PRO A C 1
ATOM 610 O O . PRO A 1 82 ? -0.994 14.593 -14.060 1.00 89.38 82 PRO A O 1
ATOM 613 N N . ASN A 1 83 ? -0.975 12.775 -15.363 1.00 88.94 83 ASN A N 1
ATOM 614 C CA . ASN A 1 83 ? -2.368 12.391 -15.111 1.00 88.94 83 ASN A CA 1
ATOM 615 C C . ASN A 1 83 ? -2.529 11.427 -13.916 1.00 88.94 83 ASN A C 1
ATOM 617 O O . ASN A 1 83 ? -3.565 10.773 -13.807 1.00 88.94 83 ASN A O 1
ATOM 621 N N . TYR A 1 84 ? -1.497 11.291 -13.078 1.00 89.50 84 TYR A N 1
ATOM 622 C CA . TYR A 1 84 ? -1.404 10.358 -11.950 1.00 89.50 84 TYR A CA 1
ATOM 623 C C . TYR A 1 84 ? -1.456 8.871 -12.320 1.00 89.50 84 TYR A C 1
ATOM 625 O O . TYR A 1 84 ? -1.512 8.024 -11.430 1.00 89.50 84 TYR A O 1
ATOM 633 N N . SER A 1 85 ? -1.405 8.520 -13.611 1.00 90.81 85 SER A N 1
ATOM 634 C CA . SER A 1 85 ? -1.151 7.129 -13.994 1.00 90.81 85 SER A CA 1
ATOM 635 C C . SER A 1 85 ? 0.247 6.741 -13.531 1.00 90.81 85 SER A C 1
ATOM 637 O O . SER A 1 85 ? 1.174 7.553 -13.598 1.00 90.81 85 SER A O 1
ATOM 639 N N . THR A 1 86 ? 0.392 5.505 -13.075 1.00 92.38 86 THR A N 1
ATOM 640 C CA . THR A 1 86 ? 1.666 4.968 -12.615 1.00 92.38 86 THR A CA 1
ATOM 641 C C . THR A 1 86 ? 2.116 3.801 -13.481 1.00 92.38 86 THR A C 1
ATOM 643 O O . THR A 1 86 ? 1.296 3.094 -14.066 1.00 92.38 86 THR A O 1
ATOM 646 N N . LEU A 1 87 ? 3.429 3.602 -13.558 1.00 93.31 87 LEU A N 1
ATOM 647 C CA . LEU A 1 87 ? 4.049 2.457 -14.213 1.00 93.31 87 LEU A CA 1
ATOM 648 C C . LEU A 1 87 ? 5.216 1.964 -13.363 1.00 93.31 87 LEU A C 1
ATOM 650 O O . LEU A 1 87 ? 6.176 2.700 -13.148 1.00 93.31 87 LEU A O 1
ATOM 654 N N . THR A 1 88 ? 5.148 0.715 -12.913 1.00 94.94 88 THR A N 1
ATOM 655 C CA . THR A 1 88 ? 6.266 0.066 -12.218 1.00 94.94 88 THR A CA 1
ATOM 656 C C . THR A 1 88 ? 7.182 -0.635 -13.225 1.00 94.94 88 THR A C 1
ATOM 658 O O . THR A 1 88 ? 6.698 -1.290 -14.152 1.00 94.94 88 THR A O 1
ATOM 661 N N . LEU A 1 89 ? 8.496 -0.525 -13.052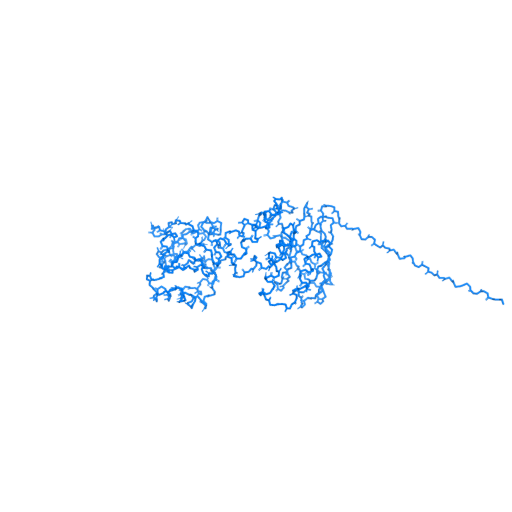 1.00 96.81 89 LEU A N 1
ATOM 662 C CA . LEU A 1 89 ? 9.508 -1.230 -13.846 1.00 96.81 89 LEU A CA 1
ATOM 663 C C . LEU A 1 89 ? 10.716 -1.619 -12.988 1.00 96.81 89 LEU A C 1
ATOM 665 O O . LEU A 1 89 ? 10.834 -1.192 -11.837 1.00 96.81 89 LEU A O 1
ATOM 669 N N . ILE A 1 90 ? 11.615 -2.427 -13.551 1.00 97.06 90 ILE A N 1
ATOM 670 C CA . ILE A 1 90 ? 12.857 -2.851 -12.909 1.00 97.06 90 ILE A CA 1
ATOM 671 C C . ILE A 1 90 ? 14.034 -2.189 -13.631 1.00 97.06 90 ILE A C 1
ATOM 673 O O . ILE A 1 90 ? 14.278 -2.443 -14.807 1.00 97.06 90 ILE A O 1
ATOM 677 N N . ALA A 1 91 ? 14.781 -1.354 -12.919 1.00 95.50 91 ALA A N 1
ATOM 678 C CA . ALA A 1 91 ? 16.006 -0.732 -13.400 1.00 95.50 91 ALA A CA 1
ATOM 679 C C . ALA A 1 91 ? 17.218 -1.555 -12.937 1.00 95.50 91 ALA A C 1
ATOM 681 O O . ALA A 1 91 ? 17.512 -1.619 -11.742 1.00 95.50 91 ALA A O 1
ATOM 682 N N . VAL A 1 92 ? 17.906 -2.210 -13.873 1.00 95.44 92 VAL A N 1
ATOM 683 C CA . VAL A 1 92 ? 19.061 -3.079 -13.595 1.00 95.44 92 VAL A CA 1
ATOM 684 C C . VAL A 1 92 ? 20.360 -2.363 -13.997 1.00 95.44 92 VAL A C 1
ATOM 686 O O . VAL A 1 92 ? 20.432 -1.839 -15.109 1.00 95.44 92 VAL A O 1
ATOM 689 N N . PRO A 1 93 ? 21.395 -2.311 -13.129 1.00 95.06 93 PRO A N 1
ATOM 690 C CA . PRO A 1 93 ? 22.675 -1.702 -13.485 1.00 95.06 93 PRO A CA 1
ATOM 691 C C . PRO A 1 93 ? 23.292 -2.358 -14.731 1.00 95.06 93 PRO A C 1
ATOM 693 O O . PRO A 1 93 ? 23.417 -3.580 -14.795 1.00 95.06 93 PRO A O 1
ATOM 696 N N . GLY A 1 94 ? 23.717 -1.549 -15.700 1.00 95.38 94 GLY A N 1
ATOM 697 C CA . GLY A 1 94 ? 24.246 -1.999 -16.989 1.00 95.38 94 GLY A CA 1
ATOM 698 C C . GLY A 1 94 ? 23.188 -2.305 -18.052 1.00 95.38 94 GLY A C 1
ATOM 699 O O . GLY A 1 94 ? 23.555 -2.628 -19.181 1.00 95.38 94 GLY A O 1
ATOM 700 N N . GLU A 1 95 ? 21.897 -2.195 -17.727 1.00 96.19 95 GLU A N 1
ATOM 701 C CA . GLU A 1 95 ? 20.796 -2.427 -18.664 1.00 96.19 95 GLU A CA 1
ATOM 702 C C . GLU A 1 95 ? 20.077 -1.127 -19.041 1.00 96.19 95 GLU A C 1
ATOM 704 O O . GLU A 1 95 ? 20.041 -0.147 -18.289 1.00 96.19 95 GLU A O 1
ATOM 709 N N . GLU A 1 96 ? 19.484 -1.137 -20.233 1.00 97.06 96 GLU A N 1
ATOM 710 C CA . GLU A 1 96 ? 18.602 -0.084 -20.718 1.00 97.06 96 GLU A CA 1
ATOM 711 C C . GLU A 1 96 ? 17.174 -0.623 -20.846 1.00 97.06 96 GLU A C 1
ATOM 713 O O . GLU A 1 96 ? 16.951 -1.689 -21.422 1.00 97.06 96 GLU A O 1
ATOM 718 N N . VAL A 1 97 ? 16.215 0.130 -20.308 1.00 97.56 97 VAL A N 1
ATOM 719 C CA . VAL A 1 97 ? 14.781 -0.135 -20.417 1.00 97.56 97 VAL A CA 1
ATOM 720 C C . VAL A 1 97 ? 14.176 0.890 -21.365 1.00 97.56 97 VAL A C 1
ATOM 722 O O . VAL A 1 97 ? 14.297 2.099 -21.146 1.00 97.56 97 VAL A O 1
ATOM 725 N N . HIS A 1 98 ? 13.496 0.410 -22.399 1.00 97.94 98 HIS A N 1
ATOM 726 C CA . HIS A 1 98 ? 12.804 1.244 -23.372 1.00 97.94 98 HIS A CA 1
ATOM 727 C C . HIS A 1 98 ? 11.311 1.322 -23.064 1.00 97.94 98 HIS A C 1
ATOM 729 O O . HIS A 1 98 ? 10.654 0.296 -22.887 1.00 97.94 98 HIS A O 1
ATOM 735 N N . LEU A 1 99 ? 10.773 2.540 -23.059 1.00 97.75 99 LEU A N 1
ATOM 736 C CA . LEU A 1 99 ? 9.367 2.843 -22.823 1.00 97.75 99 LEU A CA 1
ATOM 737 C C . LEU A 1 99 ? 8.714 3.400 -24.091 1.00 97.75 99 LEU A C 1
ATOM 739 O O . LEU A 1 99 ? 9.228 4.338 -24.710 1.00 97.75 99 LEU A O 1
ATOM 743 N N . SER A 1 100 ? 7.545 2.878 -24.456 1.00 97.00 100 SER A N 1
ATOM 744 C CA . SER A 1 100 ? 6.769 3.379 -25.595 1.00 97.00 100 SER A CA 1
ATOM 745 C C . SER A 1 100 ? 5.294 3.508 -25.252 1.00 97.00 100 SER A C 1
ATOM 747 O O . SER A 1 100 ? 4.718 2.632 -24.615 1.00 97.00 100 SER A O 1
ATOM 749 N N . GLY A 1 101 ? 4.660 4.600 -25.673 1.00 95.31 101 GLY A N 1
ATOM 750 C CA . GLY A 1 101 ? 3.227 4.768 -25.463 1.00 95.31 101 GLY A CA 1
ATOM 751 C C . GLY A 1 101 ? 2.665 6.070 -26.012 1.00 95.31 101 GLY A C 1
ATOM 752 O O . GLY A 1 101 ? 3.316 6.801 -26.764 1.00 95.31 101 GLY A O 1
ATOM 753 N N . GLU A 1 102 ? 1.430 6.367 -25.622 1.00 95.31 102 GLU A N 1
ATOM 754 C CA . GLU A 1 102 ? 0.693 7.558 -26.041 1.00 95.31 102 GLU A CA 1
ATOM 755 C C . GLU A 1 102 ? 0.208 8.348 -24.824 1.00 95.31 102 GLU A C 1
ATOM 757 O O . GLU A 1 102 ? -0.253 7.782 -23.833 1.00 95.31 102 GLU A O 1
ATOM 762 N N . ALA A 1 103 ? 0.269 9.678 -24.905 1.00 92.25 103 ALA A N 1
ATOM 763 C CA . ALA A 1 103 ? -0.072 10.573 -23.801 1.00 92.25 103 ALA A CA 1
ATOM 764 C C . ALA A 1 103 ? -1.539 10.460 -23.339 1.00 92.25 103 ALA A C 1
ATOM 766 O O . ALA A 1 103 ? -1.852 10.747 -22.186 1.00 92.25 103 ALA A O 1
ATOM 767 N N . ASN A 1 104 ? -2.444 10.022 -24.218 1.00 92.69 104 ASN A N 1
ATOM 768 C CA . ASN A 1 104 ? -3.852 9.771 -23.898 1.00 92.69 104 ASN A CA 1
ATOM 769 C C . ASN A 1 104 ? -4.118 8.346 -23.372 1.00 92.69 104 ASN A C 1
ATOM 771 O O . ASN A 1 104 ? -5.243 8.063 -22.964 1.00 92.69 104 ASN A O 1
ATOM 775 N N . ARG A 1 105 ? -3.112 7.460 -23.361 1.00 92.06 105 ARG A N 1
ATOM 776 C CA . ARG A 1 105 ? -3.213 6.049 -22.950 1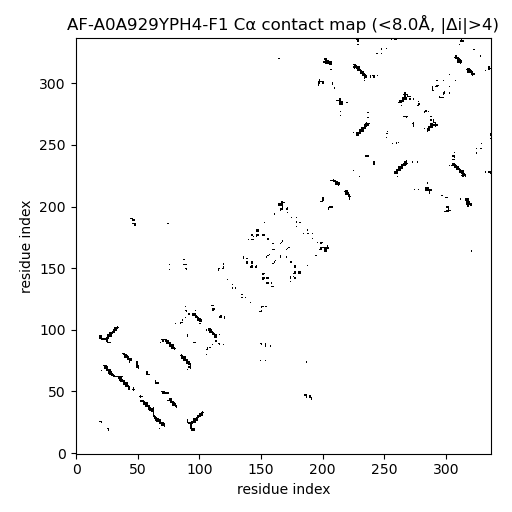.00 92.06 105 ARG A CA 1
ATOM 777 C C . ARG A 1 105 ? -2.039 5.637 -22.062 1.00 92.06 105 ARG A C 1
ATOM 779 O O . ARG A 1 105 ? -1.431 4.592 -22.234 1.00 92.06 105 ARG A O 1
ATOM 786 N N . LEU A 1 106 ? -1.729 6.462 -21.063 1.00 91.00 106 LEU A N 1
ATOM 787 C CA . LEU A 1 106 ? -0.552 6.272 -20.201 1.00 91.00 106 LEU A CA 1
ATOM 788 C C . LEU A 1 106 ? -0.588 5.004 -19.329 1.00 91.00 106 LEU A C 1
ATOM 790 O O . LEU A 1 106 ? 0.450 4.569 -18.846 1.00 91.00 106 LEU A O 1
ATOM 794 N N . LYS A 1 107 ? -1.762 4.385 -19.157 1.00 86.00 107 LYS A N 1
ATOM 795 C CA . LYS A 1 107 ? -1.899 3.063 -18.521 1.00 86.00 107 LYS A CA 1
ATOM 796 C C . LYS A 1 107 ? -1.459 1.905 -19.430 1.00 86.00 107 LYS A C 1
ATOM 798 O O . LYS A 1 107 ? -1.289 0.796 -18.941 1.00 86.00 107 LYS A O 1
ATOM 803 N N . GLU A 1 108 ? -1.303 2.162 -20.727 1.00 90.06 108 GLU A N 1
ATOM 804 C CA . GLU A 1 108 ? -0.903 1.200 -21.763 1.00 90.06 108 GLU A CA 1
ATOM 805 C C . GLU A 1 108 ? 0.555 1.417 -22.205 1.00 90.06 108 GLU A C 1
ATOM 807 O O . GLU A 1 108 ? 0.949 0.931 -23.259 1.00 90.06 108 GLU A O 1
ATOM 812 N N . VAL A 1 109 ? 1.363 2.174 -21.448 1.00 94.38 109 VAL A N 1
ATOM 813 C CA . VAL A 1 109 ? 2.793 2.309 -21.762 1.00 94.38 109 VAL A CA 1
ATOM 814 C C . VAL A 1 109 ? 3.457 0.942 -21.649 1.00 94.38 109 VAL A C 1
ATOM 816 O O . VAL A 1 109 ? 3.395 0.289 -20.606 1.00 94.38 109 VAL A O 1
ATOM 819 N N . GLU A 1 110 ? 4.114 0.540 -22.728 1.00 96.19 110 GLU A N 1
ATOM 820 C CA . GLU A 1 110 ? 4.843 -0.714 -22.828 1.00 96.19 110 GLU A CA 1
ATOM 821 C C . GLU A 1 110 ? 6.295 -0.511 -22.403 1.00 96.19 110 GLU A C 1
ATOM 823 O O . GLU A 1 110 ? 6.900 0.535 -22.670 1.00 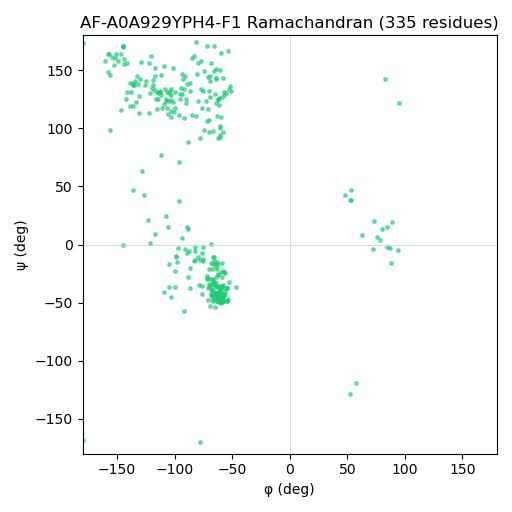96.19 110 GLU A O 1
ATOM 828 N N . ILE A 1 111 ? 6.855 -1.532 -21.757 1.00 97.19 111 ILE A N 1
ATOM 829 C CA . ILE A 1 111 ? 8.268 -1.598 -21.395 1.00 97.19 111 ILE A CA 1
ATOM 830 C C . ILE A 1 111 ? 8.945 -2.770 -22.098 1.00 97.19 111 ILE A C 1
ATOM 832 O O . ILE A 1 111 ? 8.360 -3.834 -22.285 1.00 97.19 111 ILE A O 1
ATOM 836 N N . SER A 1 112 ? 10.205 -2.581 -22.465 1.00 96.88 112 SER A N 1
ATOM 837 C CA . SER A 1 112 ? 11.062 -3.627 -23.021 1.00 96.88 112 SER A CA 1
ATOM 838 C C . SER A 1 112 ? 12.506 -3.409 -22.577 1.00 96.88 112 SER A C 1
ATOM 840 O O . SER A 1 112 ? 12.850 -2.317 -22.123 1.00 96.88 112 SER A O 1
ATOM 842 N N . GLY A 1 113 ? 13.349 -4.431 -22.716 1.00 95.00 113 GLY A N 1
ATOM 843 C CA . GLY A 1 113 ? 14.750 -4.372 -22.305 1.00 95.00 113 GLY A CA 1
ATOM 844 C C . GLY A 1 113 ? 14.968 -4.934 -20.900 1.00 95.00 113 GLY A C 1
ATOM 845 O O . GLY A 1 113 ? 14.378 -4.473 -19.919 1.00 95.00 113 GLY A O 1
ATOM 846 N N . GLY A 1 114 ? 15.823 -5.953 -20.826 1.00 95.75 114 GLY A N 1
ATOM 847 C CA . GLY A 1 114 ? 16.087 -6.713 -19.606 1.00 95.75 114 GLY A CA 1
ATOM 848 C C . GLY A 1 114 ? 15.050 -7.811 -19.353 1.00 95.75 114 GLY A C 1
ATOM 849 O O . GLY A 1 114 ? 13.850 -7.637 -19.573 1.00 95.75 114 GLY A O 1
ATOM 850 N N . GLU A 1 115 ? 15.515 -8.952 -18.844 1.00 97.69 115 GLU A N 1
ATOM 851 C CA . GLU A 1 115 ? 14.690 -10.153 -18.642 1.00 97.69 115 GLU A CA 1
ATOM 852 C C . GLU A 1 115 ? 13.508 -9.902 -17.682 1.00 97.69 115 GLU A C 1
ATOM 854 O O . GLU A 1 115 ? 12.399 -10.393 -17.892 1.00 97.69 115 GLU A O 1
ATOM 859 N N . GLU A 1 116 ? 13.724 -9.108 -16.627 1.00 97.94 116 GLU A N 1
ATOM 860 C CA . GLU A 1 116 ? 12.691 -8.794 -15.629 1.00 97.94 116 GLU A CA 1
ATOM 861 C C . GLU A 1 116 ? 11.555 -7.946 -16.220 1.00 97.94 116 GLU A C 1
ATOM 863 O O . GLU A 1 116 ? 10.381 -8.189 -15.930 1.00 97.94 116 GLU A O 1
ATOM 868 N N . ASN A 1 117 ? 11.878 -6.971 -17.075 1.00 98.25 117 ASN A N 1
ATOM 869 C CA . ASN A 1 117 ? 10.866 -6.115 -17.691 1.00 98.25 117 ASN A CA 1
ATOM 870 C C . ASN A 1 117 ? 10.118 -6.834 -18.810 1.00 98.25 117 ASN A C 1
ATOM 872 O O . ASN A 1 117 ? 8.914 -6.639 -18.929 1.00 98.25 117 ASN A O 1
ATOM 876 N N . GLU A 1 118 ? 10.779 -7.702 -19.581 1.00 98.31 118 GLU A N 1
ATOM 877 C CA . GLU A 1 118 ? 10.101 -8.556 -20.565 1.00 98.31 118 GLU A CA 1
ATOM 878 C C . GLU A 1 118 ? 9.106 -9.505 -19.886 1.00 98.31 118 GLU A C 1
ATOM 880 O O . GLU A 1 118 ? 7.964 -9.645 -20.329 1.00 98.31 118 GLU A O 1
ATOM 885 N N . LEU A 1 119 ? 9.498 -10.104 -18.757 1.00 98.50 119 LEU A N 1
ATOM 886 C CA . LEU A 1 119 ? 8.615 -10.956 -17.965 1.00 98.50 119 LEU A CA 1
ATOM 887 C C . LEU A 1 119 ? 7.420 -10.168 -17.392 1.00 98.50 119 LEU A C 1
ATOM 889 O O . LEU A 1 119 ? 6.286 -10.657 -17.411 1.00 98.50 119 LEU A O 1
ATOM 893 N N . LEU A 1 120 ? 7.654 -8.945 -16.905 1.00 98.12 120 LEU A N 1
ATOM 894 C CA . LEU A 1 120 ? 6.606 -8.048 -16.410 1.00 98.12 120 LEU A CA 1
ATOM 895 C C . LEU A 1 120 ? 5.659 -7.587 -17.530 1.00 98.12 120 LEU A C 1
ATOM 897 O O . LEU A 1 120 ? 4.440 -7.605 -17.345 1.00 98.12 120 LEU A O 1
ATOM 901 N N . GLN A 1 121 ? 6.195 -7.219 -18.695 1.00 98.00 121 GLN A N 1
ATOM 902 C CA . GLN A 1 121 ? 5.407 -6.827 -19.862 1.00 98.00 121 GLN A CA 1
ATOM 903 C C . GLN A 1 121 ? 4.547 -7.995 -20.353 1.00 98.00 121 GLN A C 1
ATOM 905 O O . GLN A 1 121 ? 3.345 -7.827 -20.539 1.00 98.00 121 GLN A O 1
ATOM 910 N N . GLY A 1 122 ? 5.101 -9.209 -20.420 1.00 98.12 122 GLY A N 1
ATOM 911 C CA . GLY A 1 122 ? 4.336 -10.405 -20.779 1.00 98.12 122 GLY A CA 1
ATOM 912 C C . GLY A 1 122 ? 3.162 -10.682 -19.829 1.00 98.12 122 GLY A C 1
ATOM 913 O O . GLY A 1 122 ? 2.086 -11.101 -20.270 1.00 98.12 122 GLY A O 1
ATOM 914 N N . PHE A 1 123 ? 3.317 -10.403 -18.527 1.00 98.19 123 PHE A N 1
ATOM 915 C CA . PHE A 1 123 ? 2.192 -10.445 -17.589 1.00 98.19 123 PHE A CA 1
ATOM 916 C C . PHE A 1 123 ? 1.132 -9.386 -17.924 1.00 98.19 123 PHE A C 1
ATOM 918 O O . PHE A 1 123 ? -0.058 -9.707 -17.922 1.00 98.19 123 PHE A O 1
ATOM 925 N N . ARG A 1 124 ? 1.529 -8.142 -18.214 1.00 95.94 124 ARG A N 1
ATOM 926 C CA . ARG A 1 124 ? 0.599 -7.051 -18.555 1.00 95.94 124 ARG A CA 1
ATOM 927 C C . ARG A 1 124 ? -0.183 -7.361 -19.831 1.00 95.94 124 ARG A C 1
ATOM 929 O O . ARG A 1 124 ? -1.415 -7.346 -19.801 1.00 95.94 124 ARG A O 1
ATOM 936 N N . ASP A 1 125 ? 0.507 -7.770 -20.890 1.00 95.81 125 ASP A N 1
ATOM 937 C CA . ASP A 1 125 ? -0.089 -8.106 -22.187 1.00 95.81 125 ASP A CA 1
ATOM 938 C C . ASP A 1 125 ? -1.106 -9.247 -22.069 1.00 95.81 125 ASP A C 1
ATOM 940 O O . ASP A 1 125 ? -2.233 -9.156 -22.560 1.00 95.81 125 ASP A O 1
ATOM 944 N N . GLY A 1 126 ? -0.757 -10.310 -21.334 1.00 95.75 126 GLY A N 1
ATOM 945 C CA . GLY A 1 126 ? -1.634 -11.468 -21.127 1.00 95.75 126 GLY A CA 1
ATOM 946 C C . GLY A 1 126 ? -2.907 -11.174 -20.318 1.00 95.75 126 GLY A C 1
ATOM 947 O O . GLY A 1 126 ? -3.809 -12.029 -20.234 1.00 95.75 126 GLY A O 1
ATOM 948 N N . ASN A 1 127 ? -2.990 -9.988 -19.711 1.00 95.06 127 ASN A N 1
ATOM 949 C CA . ASN A 1 127 ? -4.067 -9.571 -18.820 1.00 95.06 127 ASN A CA 1
ATOM 950 C C . ASN A 1 127 ? -4.815 -8.305 -19.266 1.00 95.06 127 ASN A C 1
ATOM 952 O O . ASN A 1 127 ? -5.773 -7.920 -18.591 1.00 95.06 127 ASN A O 1
ATOM 956 N N . HIS A 1 128 ? -4.468 -7.712 -20.412 1.00 89.62 128 HIS A N 1
ATOM 957 C CA . HIS A 1 128 ? -5.211 -6.587 -20.981 1.00 89.62 128 HIS A CA 1
ATOM 958 C C . HIS A 1 128 ? -6.698 -6.955 -21.159 1.00 89.62 128 HIS A C 1
ATOM 960 O O . HIS A 1 128 ? -7.048 -8.014 -21.685 1.00 89.62 128 HIS A O 1
ATOM 966 N N . GLY A 1 129 ? -7.591 -6.089 -20.672 1.00 89.25 129 GLY A N 1
ATOM 967 C CA . GLY A 1 129 ? -9.038 -6.186 -20.885 1.00 89.25 129 GLY A CA 1
ATOM 968 C C . GLY A 1 129 ? -9.734 -7.216 -19.995 1.00 89.25 129 GLY A C 1
ATOM 969 O O . GLY A 1 129 ? -10.937 -7.436 -20.133 1.00 89.25 129 GLY A O 1
ATOM 970 N N . ARG A 1 130 ? -9.002 -7.860 -19.080 1.00 95.19 130 ARG A N 1
ATOM 971 C CA . ARG A 1 130 ? -9.578 -8.779 -18.094 1.00 95.19 130 ARG A CA 1
ATOM 972 C C . ARG A 1 130 ? -10.252 -8.021 -16.952 1.00 95.19 130 ARG A C 1
ATOM 974 O O . ARG A 1 130 ? -9.922 -6.876 -16.661 1.00 95.19 130 ARG A O 1
ATOM 981 N N . SER A 1 131 ? -11.173 -8.704 -16.273 1.00 96.12 131 SER A N 1
ATOM 982 C CA . SER A 1 131 ? -11.760 -8.202 -15.030 1.00 96.12 131 SER A CA 1
ATOM 983 C C . SER A 1 131 ? -10.697 -8.089 -13.931 1.00 96.12 131 SER A C 1
ATOM 985 O O . SER A 1 131 ? -9.761 -8.888 -13.890 1.00 96.12 131 SER A O 1
ATOM 987 N N . GLU A 1 132 ? -10.863 -7.160 -12.990 1.00 93.31 132 GLU A N 1
ATOM 988 C CA . GLU A 1 132 ? -9.953 -7.018 -11.842 1.00 93.31 132 GLU A CA 1
ATOM 989 C C . GLU A 1 132 ? -9.811 -8.324 -11.043 1.00 93.31 132 GLU A C 1
ATOM 991 O O . GLU A 1 132 ? -8.715 -8.688 -10.618 1.00 93.31 132 GLU A O 1
ATOM 996 N N . ALA A 1 133 ? -10.905 -9.079 -10.894 1.00 94.81 133 ALA A N 1
ATOM 997 C CA . ALA A 1 133 ? -10.900 -10.375 -10.224 1.00 94.81 133 ALA A CA 1
ATOM 998 C C . ALA A 1 133 ? -10.034 -11.411 -10.965 1.00 94.81 133 ALA A C 1
ATOM 1000 O O . ALA A 1 133 ? -9.274 -12.155 -10.336 1.00 94.81 133 ALA A O 1
ATOM 1001 N N . ASP A 1 134 ? -10.105 -11.445 -12.299 1.00 97.44 134 ASP A N 1
ATOM 1002 C CA . ASP A 1 134 ? -9.256 -12.317 -13.108 1.00 97.44 134 ASP A CA 1
ATOM 1003 C C . ASP A 1 134 ? -7.792 -11.893 -13.070 1.00 97.44 134 ASP A C 1
ATOM 1005 O O . ASP A 1 134 ? -6.929 -12.760 -12.911 1.00 97.44 134 ASP A O 1
ATOM 1009 N N . ILE A 1 135 ? -7.512 -10.589 -13.168 1.00 97.12 135 ILE A N 1
ATOM 1010 C CA . ILE A 1 135 ? -6.154 -10.045 -13.054 1.00 97.12 135 ILE A CA 1
ATOM 1011 C C . ILE A 1 135 ? -5.568 -10.433 -11.699 1.00 97.12 135 ILE A C 1
ATOM 1013 O O . ILE A 1 135 ? -4.470 -10.979 -11.650 1.00 97.12 135 ILE A O 1
ATOM 1017 N N . ARG A 1 136 ? -6.317 -10.259 -10.603 1.00 97.50 136 ARG A N 1
ATOM 1018 C CA . ARG A 1 136 ? -5.870 -10.631 -9.254 1.00 97.50 136 ARG A CA 1
ATOM 1019 C C . ARG A 1 136 ? -5.545 -12.119 -9.137 1.00 97.50 136 ARG A C 1
ATOM 1021 O O . ARG A 1 136 ? -4.503 -12.481 -8.596 1.00 97.50 136 ARG A O 1
ATOM 1028 N N . ARG A 1 137 ? -6.394 -12.994 -9.684 1.00 97.94 137 ARG A N 1
ATOM 1029 C CA . ARG A 1 137 ? -6.152 -14.448 -9.717 1.00 97.94 137 ARG A CA 1
ATOM 1030 C C . ARG A 1 137 ? -4.909 -14.806 -10.540 1.00 97.94 137 ARG A C 1
ATOM 1032 O O . ARG A 1 137 ? -4.133 -15.674 -10.144 1.00 97.94 137 ARG A O 1
ATOM 1039 N N . LYS A 1 138 ? -4.715 -14.157 -11.690 1.00 98.56 138 LYS A N 1
ATOM 1040 C CA . LYS A 1 138 ? -3.539 -14.353 -12.550 1.00 98.56 138 LYS A CA 1
ATOM 1041 C C . LYS A 1 138 ? -2.266 -13.825 -11.895 1.00 98.56 138 LYS A C 1
ATOM 1043 O O . LYS A 1 138 ? -1.241 -14.492 -11.989 1.00 98.56 138 LYS A O 1
ATOM 1048 N N . ALA A 1 139 ? -2.344 -12.697 -11.195 1.00 98.56 139 ALA A N 1
ATOM 1049 C CA . ALA A 1 139 ? -1.250 -12.112 -10.431 1.00 98.56 139 ALA A CA 1
ATOM 1050 C C . ALA A 1 139 ? -0.801 -13.049 -9.303 1.00 98.56 139 ALA A C 1
ATOM 1052 O O . ALA A 1 139 ? 0.388 -13.315 -9.164 1.00 98.56 139 ALA A O 1
ATOM 1053 N N . GLU A 1 140 ? -1.745 -13.628 -8.555 1.00 98.62 140 GLU A N 1
ATOM 1054 C CA . GLU A 1 140 ? -1.431 -14.638 -7.541 1.00 98.62 140 GLU A CA 1
ATOM 1055 C C . GLU A 1 140 ? -0.693 -15.840 -8.150 1.00 98.62 140 GLU A C 1
ATOM 1057 O O . GLU A 1 140 ? 0.352 -16.246 -7.641 1.00 98.62 140 GLU A O 1
ATOM 1062 N N . ALA A 1 141 ? -1.205 -16.395 -9.253 1.00 98.69 141 ALA A N 1
ATOM 1063 C CA . ALA A 1 141 ? -0.559 -17.519 -9.928 1.00 98.69 141 ALA A CA 1
ATOM 1064 C C . ALA A 1 141 ? 0.854 -17.158 -10.418 1.00 98.69 141 ALA A C 1
ATOM 1066 O O . ALA A 1 141 ? 1.787 -17.930 -10.210 1.00 98.69 141 ALA A O 1
ATOM 1067 N N . PHE A 1 142 ? 1.010 -15.971 -11.009 1.00 98.88 142 PHE A N 1
ATOM 1068 C CA . PHE A 1 142 ? 2.284 -15.460 -11.506 1.00 98.88 142 PHE A CA 1
ATOM 1069 C C . PHE A 1 142 ? 3.318 -15.287 -10.388 1.00 98.88 142 PHE A C 1
ATOM 1071 O O . PHE A 1 142 ? 4.459 -15.719 -10.546 1.00 98.88 142 PHE A O 1
ATOM 1078 N N . ILE A 1 143 ? 2.920 -14.724 -9.242 1.00 98.88 143 ILE A N 1
ATOM 1079 C CA . ILE A 1 143 ? 3.791 -14.575 -8.069 1.00 98.88 143 ILE A CA 1
ATOM 1080 C C . ILE A 1 143 ? 4.219 -15.944 -7.541 1.00 98.88 143 ILE A C 1
ATOM 1082 O O . ILE A 1 143 ? 5.392 -16.155 -7.245 1.00 98.88 143 ILE A O 1
ATOM 1086 N N . ARG A 1 144 ? 3.286 -16.900 -7.449 1.00 98.69 144 ARG A N 1
ATOM 1087 C CA . ARG A 1 144 ? 3.584 -18.253 -6.958 1.00 98.69 144 ARG A CA 1
ATOM 1088 C C . ARG A 1 144 ? 4.507 -19.040 -7.889 1.00 98.69 144 ARG A C 1
ATOM 1090 O O . ARG A 1 144 ? 5.267 -19.866 -7.392 1.00 98.69 144 ARG A O 1
ATOM 1097 N N . SER A 1 145 ? 4.459 -18.799 -9.201 1.00 98.69 145 SER A N 1
ATOM 1098 C CA . SER A 1 145 ? 5.339 -19.462 -10.173 1.00 98.69 145 SER A CA 1
ATOM 1099 C C . SER A 1 145 ? 6.685 -18.760 -10.372 1.00 98.69 145 SER A C 1
ATOM 1101 O O . SER A 1 145 ? 7.628 -19.402 -10.822 1.00 98.69 145 SER A O 1
ATOM 1103 N N . HIS A 1 146 ? 6.797 -17.475 -10.023 1.00 98.75 146 HIS A N 1
ATOM 1104 C CA . HIS A 1 146 ? 8.021 -16.678 -10.175 1.00 98.75 146 HIS A CA 1
ATOM 1105 C C . HIS A 1 146 ? 8.472 -15.996 -8.868 1.00 98.75 146 HIS A C 1
ATOM 1107 O O . HIS A 1 146 ? 8.871 -14.831 -8.899 1.00 98.75 146 HIS A O 1
ATOM 1113 N N . PRO A 1 147 ? 8.447 -16.664 -7.699 1.00 98.62 147 PRO A N 1
ATOM 1114 C CA . PRO A 1 147 ? 8.589 -15.977 -6.415 1.00 98.62 147 PRO A CA 1
ATOM 1115 C C . PRO A 1 147 ? 9.992 -15.387 -6.185 1.00 98.62 147 PRO A C 1
ATOM 1117 O O . PRO A 1 147 ? 10.169 -14.530 -5.322 1.00 98.62 147 PRO A O 1
ATOM 1120 N N . THR A 1 148 ? 10.989 -15.819 -6.961 1.00 98.38 148 THR A N 1
ATOM 1121 C CA . THR A 1 148 ? 12.370 -15.318 -6.926 1.00 98.38 148 THR A CA 1
ATOM 1122 C C . THR A 1 148 ? 12.620 -14.125 -7.857 1.00 98.38 148 THR A C 1
ATOM 1124 O O . THR A 1 148 ? 13.711 -13.563 -7.815 1.00 98.38 148 THR A O 1
ATOM 1127 N N . ARG A 1 149 ? 11.653 -13.739 -8.704 1.00 98.38 149 ARG A N 1
ATOM 1128 C CA . ARG A 1 149 ? 11.811 -12.686 -9.726 1.00 98.38 149 ARG A CA 1
ATOM 1129 C C . ARG A 1 149 ? 11.359 -11.320 -9.211 1.00 98.38 149 ARG A C 1
ATOM 1131 O O . ARG A 1 149 ? 10.392 -11.228 -8.450 1.00 98.38 149 ARG A O 1
ATOM 1138 N N . LEU A 1 150 ? 12.004 -10.246 -9.665 1.00 97.69 150 LEU A N 1
ATOM 1139 C CA . LEU A 1 150 ? 11.591 -8.875 -9.336 1.00 97.69 150 LEU A CA 1
ATOM 1140 C C . LEU A 1 150 ? 10.299 -8.481 -10.052 1.00 97.69 150 LEU A C 1
ATOM 1142 O O . LEU A 1 150 ? 9.486 -7.765 -9.471 1.00 97.69 150 LEU A O 1
ATOM 1146 N N . ALA A 1 151 ? 10.039 -9.030 -11.239 1.00 98.38 151 ALA A N 1
ATOM 1147 C CA . ALA A 1 151 ? 8.757 -8.903 -11.923 1.00 98.38 151 ALA A CA 1
ATOM 1148 C C . ALA A 1 151 ? 7.583 -9.362 -11.041 1.00 98.38 151 ALA A C 1
ATOM 1150 O O . ALA A 1 151 ? 6.527 -8.732 -11.035 1.00 98.38 151 ALA A O 1
ATOM 1151 N N . ALA A 1 152 ? 7.759 -10.419 -10.237 1.00 98.75 152 ALA A N 1
ATOM 1152 C CA . ALA A 1 152 ? 6.731 -10.866 -9.295 1.00 98.75 152 ALA A CA 1
ATOM 1153 C C . ALA A 1 152 ? 6.508 -9.865 -8.153 1.00 98.75 152 ALA A C 1
ATOM 1155 O O . ALA A 1 152 ? 5.371 -9.672 -7.724 1.00 98.75 152 ALA A O 1
ATOM 1156 N N . VAL A 1 153 ? 7.563 -9.183 -7.697 1.00 98.25 153 VAL A N 1
ATOM 1157 C CA . VAL A 1 153 ? 7.436 -8.092 -6.721 1.00 98.25 153 VAL A CA 1
ATOM 1158 C C . VAL A 1 153 ? 6.720 -6.892 -7.344 1.00 98.25 153 VAL A C 1
ATOM 1160 O O . VAL A 1 153 ? 5.816 -6.348 -6.718 1.00 98.25 153 VAL A O 1
ATOM 1163 N N . ALA A 1 154 ? 7.047 -6.519 -8.585 1.00 97.62 154 ALA A N 1
ATOM 1164 C CA . ALA A 1 154 ? 6.355 -5.450 -9.309 1.00 97.62 154 ALA A CA 1
ATOM 1165 C C . ALA A 1 154 ? 4.853 -5.744 -9.459 1.00 97.62 154 ALA A C 1
ATOM 1167 O O . ALA A 1 154 ? 4.022 -4.919 -9.088 1.00 97.62 154 ALA A O 1
ATOM 1168 N N . VAL A 1 155 ? 4.492 -6.958 -9.896 1.00 98.19 155 VAL A N 1
ATOM 1169 C CA . VAL A 1 155 ? 3.089 -7.405 -9.968 1.00 98.19 155 VAL A CA 1
ATOM 1170 C C . VAL A 1 155 ? 2.420 -7.373 -8.592 1.00 98.19 155 VAL A C 1
ATOM 1172 O O . VAL A 1 155 ? 1.249 -7.005 -8.479 1.00 98.19 155 VAL A O 1
ATOM 1175 N N . PHE A 1 156 ? 3.143 -7.730 -7.527 1.00 98.31 156 PHE A N 1
ATOM 1176 C CA . PHE A 1 156 ? 2.611 -7.641 -6.172 1.00 98.31 156 PHE A CA 1
ATOM 1177 C C . PHE A 1 156 ? 2.275 -6.202 -5.768 1.00 98.31 156 PHE A C 1
ATOM 1179 O O . PHE A 1 156 ? 1.196 -5.951 -5.225 1.00 98.31 156 PHE A O 1
ATOM 1186 N N . LEU A 1 157 ? 3.176 -5.262 -6.054 1.00 95.75 157 LEU A N 1
ATOM 1187 C CA . LEU A 1 157 ? 2.974 -3.847 -5.763 1.00 95.75 157 LEU A CA 1
ATOM 1188 C C . LEU A 1 157 ? 1.782 -3.276 -6.541 1.00 95.75 157 LEU A C 1
ATOM 1190 O O . LEU A 1 157 ? 0.895 -2.678 -5.930 1.00 95.75 157 LEU A O 1
ATOM 1194 N N . ASP A 1 158 ? 1.722 -3.544 -7.848 1.00 93.88 158 ASP A N 1
ATOM 1195 C CA . ASP A 1 158 ? 0.702 -3.005 -8.755 1.00 93.88 158 ASP A CA 1
ATOM 1196 C C . ASP A 1 158 ? -0.714 -3.529 -8.442 1.00 93.88 158 ASP A C 1
ATOM 1198 O O . ASP A 1 158 ? -1.695 -2.818 -8.647 1.00 93.88 158 ASP A O 1
ATOM 1202 N N . ILE A 1 159 ? -0.847 -4.766 -7.943 1.00 95.94 159 ILE A N 1
ATOM 1203 C CA . ILE A 1 159 ? -2.156 -5.432 -7.792 1.00 95.94 159 ILE A CA 1
ATOM 1204 C C . ILE A 1 159 ? -2.601 -5.582 -6.333 1.00 95.94 159 ILE A C 1
ATOM 1206 O O . ILE A 1 159 ? -3.788 -5.450 -6.013 1.00 95.94 159 ILE A O 1
ATOM 1210 N N . PHE A 1 160 ? -1.682 -5.924 -5.431 1.00 97.00 160 PHE A N 1
ATOM 1211 C CA . PHE A 1 160 ? -2.023 -6.276 -4.052 1.00 97.00 160 PHE A CA 1
ATOM 1212 C C . PHE A 1 160 ? -1.709 -5.144 -3.078 1.00 97.00 160 PHE A C 1
ATOM 1214 O O . PHE A 1 160 ? -2.569 -4.819 -2.260 1.00 97.00 160 PHE A O 1
ATOM 1221 N N . ALA A 1 161 ? -0.534 -4.515 -3.181 1.00 94.06 161 ALA A N 1
ATOM 1222 C CA . ALA A 1 161 ? -0.168 -3.398 -2.306 1.00 94.06 161 ALA A CA 1
ATOM 1223 C C . ALA A 1 161 ? -0.974 -2.125 -2.613 1.00 94.06 161 ALA A C 1
ATOM 1225 O O . ALA A 1 161 ? -1.388 -1.428 -1.690 1.00 94.06 161 ALA A O 1
ATOM 1226 N N . ALA A 1 162 ? -1.254 -1.867 -3.894 1.00 91.12 162 ALA A N 1
ATOM 1227 C CA . ALA A 1 162 ? -2.098 -0.763 -4.353 1.00 91.12 162 ALA A CA 1
ATOM 1228 C C . ALA A 1 162 ? -3.613 -0.989 -4.145 1.00 91.12 162 ALA A C 1
ATOM 1230 O O . ALA A 1 162 ? -4.410 -0.107 -4.453 1.00 91.12 162 ALA A O 1
ATOM 1231 N N . SER A 1 163 ? -4.033 -2.149 -3.623 1.00 92.12 163 SER A N 1
ATOM 1232 C CA . SER A 1 163 ? -5.454 -2.462 -3.424 1.00 92.12 163 SER A CA 1
ATOM 1233 C C . SER A 1 163 ? -6.101 -1.534 -2.390 1.00 92.12 163 SER A C 1
ATOM 1235 O O . SER A 1 163 ? -5.641 -1.432 -1.245 1.00 92.12 163 SER A O 1
ATOM 1237 N N . GLU A 1 164 ? -7.238 -0.934 -2.744 1.00 89.00 164 GLU A N 1
ATOM 1238 C CA . GLU A 1 164 ? -8.090 -0.215 -1.785 1.00 89.00 164 GLU A CA 1
ATOM 1239 C C . GLU A 1 164 ? -8.603 -1.165 -0.692 1.00 89.00 164 GLU A C 1
ATOM 1241 O O . GLU A 1 164 ? -8.623 -0.808 0.489 1.00 89.00 164 GLU A O 1
ATOM 1246 N N . HIS A 1 165 ? -8.881 -2.414 -1.083 1.00 91.12 165 HIS A N 1
ATOM 1247 C CA . HIS A 1 165 ? -9.351 -3.507 -0.234 1.00 91.12 165 HIS A CA 1
ATOM 1248 C C . HIS A 1 165 ? -8.270 -4.593 -0.099 1.00 91.12 165 HIS A C 1
ATOM 1250 O O . HIS A 1 165 ? -8.318 -5.613 -0.799 1.00 91.12 165 HIS A O 1
ATOM 1256 N N . PRO A 1 166 ? -7.222 -4.392 0.720 1.00 93.81 166 PRO A N 1
ATOM 1257 C CA . PRO A 1 166 ? -6.258 -5.450 0.981 1.00 93.81 166 PRO A CA 1
ATOM 1258 C C . PRO A 1 166 ? -6.930 -6.547 1.813 1.00 93.81 166 PRO A C 1
ATOM 1260 O O . PRO A 1 166 ? -7.753 -6.270 2.692 1.00 93.81 166 PRO A O 1
ATOM 1263 N N . ARG A 1 167 ? -6.549 -7.798 1.563 1.00 95.62 167 ARG A N 1
ATOM 1264 C CA . ARG A 1 167 ? -7.039 -8.970 2.295 1.00 95.62 167 ARG A CA 1
ATOM 1265 C C . ARG A 1 167 ? -5.925 -9.576 3.122 1.00 95.62 167 ARG A C 1
ATOM 1267 O O . ARG A 1 167 ? -4.773 -9.625 2.696 1.00 95.62 167 ARG A O 1
ATOM 1274 N N . TYR A 1 168 ? -6.281 -10.112 4.281 1.00 96.75 168 TYR A N 1
ATOM 1275 C CA . TYR A 1 168 ? -5.329 -10.844 5.109 1.00 96.75 168 TYR A CA 1
ATOM 1276 C C . TYR A 1 168 ? -4.743 -12.039 4.348 1.00 96.75 168 TYR A C 1
ATOM 1278 O O . TYR A 1 168 ? -3.530 -12.242 4.314 1.00 96.75 168 TYR A O 1
ATOM 1286 N N . ARG A 1 169 ? -5.617 -12.793 3.670 1.00 95.50 169 ARG A N 1
ATOM 1287 C CA . ARG A 1 169 ? -5.253 -13.907 2.792 1.00 95.50 169 ARG A CA 1
ATOM 1288 C C . ARG A 1 169 ? -5.947 -13.771 1.435 1.00 95.50 169 ARG A C 1
ATOM 1290 O O . ARG A 1 169 ? -7.114 -13.376 1.396 1.00 95.50 169 ARG A O 1
ATOM 1297 N N . PRO A 1 170 ? -5.272 -14.120 0.328 1.00 96.12 170 PRO A N 1
ATOM 1298 C CA . PRO A 1 170 ? -3.880 -14.565 0.230 1.00 96.12 170 PRO A CA 1
ATOM 1299 C C . PRO A 1 170 ? -2.857 -13.416 0.206 1.00 96.12 170 PRO A C 1
ATOM 1301 O O . PRO A 1 170 ? -1.666 -13.691 0.219 1.00 96.12 170 PRO A O 1
ATOM 1304 N N . ASP A 1 171 ? -3.272 -12.145 0.160 1.00 97.62 171 ASP A N 1
ATOM 1305 C CA . ASP A 1 171 ? -2.363 -11.032 -0.160 1.00 97.62 171 ASP A CA 1
ATOM 1306 C C . ASP A 1 171 ? -1.170 -10.928 0.817 1.00 97.62 171 ASP A C 1
ATOM 1308 O O . ASP A 1 171 ? -0.021 -10.861 0.381 1.00 97.62 171 ASP A O 1
ATOM 1312 N N . GLY A 1 172 ? -1.414 -11.020 2.131 1.00 97.75 172 GLY A N 1
ATOM 1313 C CA . GLY A 1 172 ? -0.338 -11.064 3.128 1.00 97.75 172 GLY A CA 1
ATOM 1314 C C . GLY A 1 172 ? 0.562 -12.302 3.004 1.00 97.75 172 GLY A C 1
ATOM 1315 O O . GLY A 1 172 ? 1.767 -12.218 3.222 1.00 97.75 172 GLY A O 1
ATOM 1316 N N . GLU A 1 173 ? 0.016 -13.449 2.589 1.00 98.38 173 GLU A N 1
ATOM 1317 C CA . GLU A 1 173 ? 0.802 -14.671 2.355 1.00 98.38 173 GLU A CA 1
ATOM 1318 C C . GLU A 1 173 ? 1.698 -14.551 1.117 1.00 98.38 173 GLU A C 1
ATOM 1320 O O . GLU A 1 173 ? 2.800 -15.100 1.102 1.00 98.38 173 GLU A O 1
ATOM 1325 N N . LEU A 1 174 ? 1.248 -13.830 0.087 1.00 98.81 174 LEU A N 1
ATOM 1326 C CA . LEU A 1 174 ? 2.042 -13.560 -1.112 1.00 98.81 174 LEU A CA 1
ATOM 1327 C C . LEU A 1 174 ? 3.233 -12.652 -0.799 1.00 98.81 174 LEU A C 1
ATOM 1329 O O . LEU A 1 174 ? 4.329 -12.917 -1.292 1.00 98.81 174 LEU A O 1
ATOM 1333 N N . LEU A 1 175 ? 3.055 -11.649 0.070 1.00 98.69 175 LEU A N 1
ATOM 1334 C CA . LEU A 1 175 ? 4.169 -10.835 0.563 1.00 98.69 175 LEU A CA 1
ATOM 1335 C C . LEU A 1 175 ? 5.220 -11.704 1.265 1.00 98.69 175 LEU A C 1
ATOM 1337 O O . LEU A 1 175 ? 6.404 -11.627 0.942 1.00 98.69 175 LEU A O 1
ATOM 1341 N N . GLU A 1 176 ? 4.797 -12.564 2.195 1.00 98.56 176 GLU A N 1
ATOM 1342 C CA . GLU A 1 176 ? 5.730 -13.436 2.918 1.00 98.56 176 GLU A CA 1
ATOM 1343 C C . GLU A 1 176 ? 6.397 -14.469 2.000 1.00 98.56 176 GLU A C 1
ATOM 1345 O O . GLU A 1 176 ? 7.574 -14.782 2.185 1.00 98.56 176 GLU A O 1
ATOM 1350 N N . LEU A 1 177 ? 5.691 -14.968 0.978 1.00 98.81 177 LEU A N 1
ATOM 1351 C CA . LEU A 1 177 ? 6.276 -15.836 -0.045 1.00 98.81 177 LEU A CA 1
ATOM 1352 C C . LEU A 1 177 ? 7.411 -15.130 -0.796 1.00 98.81 177 LEU A C 1
ATOM 1354 O O . LEU A 1 177 ? 8.488 -15.713 -0.937 1.00 98.81 177 LEU A O 1
ATOM 1358 N N . LEU A 1 178 ? 7.185 -13.896 -1.254 1.00 98.81 178 LEU A N 1
ATOM 1359 C CA . LEU A 1 178 ? 8.194 -13.100 -1.955 1.00 98.81 178 LEU A CA 1
ATOM 1360 C C . LEU A 1 178 ? 9.405 -12.837 -1.053 1.00 98.81 178 LEU A C 1
ATOM 1362 O O . LEU A 1 178 ? 10.535 -13.117 -1.446 1.00 98.81 178 LEU A O 1
ATOM 1366 N N . VAL A 1 179 ? 9.176 -12.376 0.184 1.00 98.44 179 VAL A N 1
ATOM 1367 C CA . VAL A 1 179 ? 10.254 -12.085 1.148 1.00 98.44 179 VAL A CA 1
ATOM 1368 C C . VAL A 1 179 ? 11.080 -13.336 1.447 1.00 98.44 179 VAL A C 1
ATOM 1370 O O . VAL A 1 179 ? 12.309 -13.280 1.461 1.00 98.44 179 VAL A O 1
ATOM 1373 N N . LYS A 1 180 ? 10.425 -14.483 1.658 1.00 98.56 180 LYS A N 1
ATOM 1374 C CA . LYS A 1 180 ? 11.107 -15.755 1.927 1.00 98.56 180 LYS A CA 1
ATOM 1375 C C . LYS A 1 180 ? 11.902 -16.258 0.721 1.00 98.56 180 LYS A C 1
ATOM 1377 O O . LYS A 1 180 ? 12.942 -16.884 0.904 1.00 98.56 180 LYS A O 1
ATOM 1382 N N . SER A 1 181 ? 11.407 -16.012 -0.489 1.00 98.69 181 SER A N 1
ATOM 1383 C CA . SER A 1 181 ? 12.028 -16.488 -1.732 1.00 98.69 181 SER A CA 1
ATOM 1384 C C . SER A 1 181 ? 13.153 -15.579 -2.228 1.00 98.69 181 SER A C 1
ATOM 1386 O O . SER A 1 181 ? 13.939 -15.997 -3.072 1.00 98.69 181 SER A O 1
ATOM 1388 N N . GLN A 1 182 ? 13.254 -14.359 -1.694 1.00 97.75 182 GLN A N 1
ATOM 1389 C CA . GLN A 1 182 ? 14.288 -13.379 -2.032 1.00 97.75 182 GLN A CA 1
ATOM 1390 C C . GLN A 1 182 ? 14.971 -12.852 -0.753 1.00 97.75 182 GLN A C 1
ATOM 1392 O O . GLN A 1 182 ? 14.874 -11.663 -0.437 1.00 97.75 182 GLN A O 1
ATOM 1397 N N . PRO A 1 183 ? 15.663 -13.718 0.015 1.00 96.31 183 PRO A N 1
ATOM 1398 C CA . PRO A 1 183 ? 16.206 -13.364 1.326 1.00 96.31 183 PRO A CA 1
ATOM 1399 C C . PRO A 1 183 ? 17.287 -12.280 1.278 1.00 96.31 183 PRO A C 1
ATOM 1401 O O . PRO A 1 183 ? 17.509 -11.629 2.295 1.00 96.31 183 PRO A O 1
ATOM 1404 N N . ASP A 1 184 ? 17.923 -12.039 0.133 1.00 93.69 184 ASP A N 1
ATOM 1405 C CA . ASP A 1 184 ? 18.964 -11.013 -0.029 1.00 93.69 184 ASP A CA 1
ATOM 1406 C C . ASP A 1 184 ? 18.426 -9.700 -0.617 1.00 93.69 184 ASP A C 1
ATOM 1408 O O . ASP A 1 184 ? 19.145 -8.706 -0.704 1.00 93.69 184 ASP A O 1
ATOM 1412 N N . ASN A 1 185 ? 17.137 -9.651 -0.967 1.00 93.56 185 ASN A N 1
ATOM 1413 C CA . ASN A 1 185 ? 16.508 -8.454 -1.511 1.00 93.56 185 ASN A CA 1
ATOM 1414 C C . ASN A 1 185 ? 16.198 -7.446 -0.386 1.00 93.56 185 ASN A C 1
ATOM 1416 O O . ASN A 1 185 ? 15.142 -7.484 0.252 1.00 93.56 185 ASN A O 1
ATOM 1420 N N . ALA A 1 186 ? 17.146 -6.541 -0.124 1.00 91.31 186 ALA A N 1
ATOM 1421 C CA . ALA A 1 186 ? 17.020 -5.499 0.896 1.00 91.31 186 ALA A CA 1
ATOM 1422 C C . ALA A 1 186 ? 15.836 -4.552 0.635 1.00 91.31 186 ALA A C 1
ATOM 1424 O O . ALA A 1 186 ? 15.114 -4.212 1.574 1.00 91.31 186 ALA A O 1
ATOM 1425 N N . GLN A 1 187 ? 15.588 -4.194 -0.630 1.00 91.25 187 GLN A N 1
ATOM 1426 C CA . GLN A 1 187 ? 14.459 -3.345 -1.014 1.00 91.25 187 GLN A CA 1
ATOM 1427 C C . GLN A 1 187 ? 13.127 -4.009 -0.640 1.00 91.25 187 GLN A C 1
ATOM 1429 O O . GLN A 1 187 ? 12.285 -3.396 0.014 1.00 91.25 187 GLN A O 1
ATOM 1434 N N . LEU A 1 188 ? 12.949 -5.290 -0.977 1.00 94.81 188 LEU A N 1
ATOM 1435 C CA . LEU A 1 188 ? 11.740 -6.044 -0.640 1.00 94.81 188 LEU A CA 1
ATOM 1436 C C . LEU A 1 188 ? 11.534 -6.177 0.873 1.00 94.81 188 LEU A C 1
ATOM 1438 O O . LEU A 1 188 ? 10.400 -6.095 1.341 1.00 94.81 188 LEU A O 1
ATOM 1442 N N . LYS A 1 189 ? 12.604 -6.339 1.659 1.00 94.88 189 LYS A N 1
ATOM 1443 C CA . LYS A 1 189 ? 12.496 -6.331 3.128 1.00 94.88 189 LYS A CA 1
ATOM 1444 C C . LYS A 1 189 ? 11.960 -4.999 3.643 1.00 94.88 189 LYS A C 1
ATOM 1446 O O . LYS A 1 189 ? 11.092 -5.008 4.513 1.00 94.88 189 LYS A O 1
ATOM 1451 N N . GLN A 1 190 ? 12.435 -3.879 3.097 1.00 92.38 190 GLN A N 1
ATOM 1452 C CA . GLN A 1 190 ? 11.962 -2.557 3.500 1.00 92.38 190 GLN A CA 1
ATOM 1453 C C . GLN A 1 190 ? 10.501 -2.325 3.090 1.00 92.38 190 GLN A C 1
ATOM 1455 O O . GLN A 1 190 ? 9.694 -1.895 3.913 1.00 92.38 190 GLN A O 1
ATOM 1460 N N . ILE A 1 191 ? 10.128 -2.710 1.866 1.00 93.31 191 ILE A N 1
ATOM 1461 C CA . ILE A 1 191 ? 8.730 -2.725 1.406 1.00 93.31 191 ILE A CA 1
ATOM 1462 C C . ILE A 1 191 ? 7.862 -3.547 2.373 1.00 93.31 191 ILE A C 1
ATOM 1464 O O . ILE A 1 191 ? 6.811 -3.090 2.826 1.00 93.31 191 ILE A O 1
ATOM 1468 N N . ALA A 1 192 ? 8.308 -4.751 2.736 1.00 96.12 192 ALA A N 1
ATOM 1469 C CA . ALA A 1 192 ? 7.564 -5.637 3.621 1.00 96.12 192 ALA A CA 1
ATOM 1470 C C . ALA A 1 192 ? 7.396 -5.064 5.034 1.00 96.12 192 ALA A C 1
ATOM 1472 O O . ALA A 1 192 ? 6.336 -5.246 5.629 1.00 96.12 192 ALA A O 1
ATOM 1473 N N . THR A 1 193 ? 8.388 -4.347 5.570 1.00 93.38 193 THR A N 1
ATOM 1474 C CA . THR A 1 193 ? 8.271 -3.641 6.860 1.00 93.38 193 THR A CA 1
ATOM 1475 C C . THR A 1 193 ? 7.087 -2.674 6.869 1.00 93.38 193 THR A C 1
ATOM 1477 O O . THR A 1 193 ? 6.346 -2.634 7.851 1.00 93.38 193 THR A O 1
ATOM 1480 N N . ASN A 1 194 ? 6.856 -1.964 5.763 1.00 90.31 194 ASN A N 1
ATOM 1481 C CA . ASN A 1 194 ? 5.764 -0.997 5.642 1.00 90.31 194 ASN A CA 1
ATOM 1482 C C . ASN A 1 194 ? 4.406 -1.666 5.371 1.00 90.31 194 ASN A C 1
ATOM 1484 O O . ASN A 1 194 ? 3.376 -1.208 5.860 1.00 90.31 194 ASN A O 1
ATOM 1488 N N . LEU A 1 195 ? 4.388 -2.768 4.616 1.00 95.06 195 LEU A N 1
ATOM 1489 C CA . LEU A 1 195 ? 3.145 -3.430 4.206 1.00 95.06 195 LEU A CA 1
ATOM 1490 C C . LEU A 1 195 ? 2.628 -4.477 5.200 1.00 95.06 195 LEU A C 1
ATOM 1492 O O . LEU A 1 195 ? 1.419 -4.704 5.275 1.00 95.06 195 LEU A O 1
ATOM 1496 N N . ARG A 1 196 ? 3.500 -5.111 5.992 1.00 96.81 196 ARG A N 1
ATOM 1497 C CA . ARG A 1 196 ? 3.096 -6.126 6.982 1.00 96.81 196 ARG A CA 1
ATOM 1498 C C . ARG A 1 196 ? 2.013 -5.633 7.936 1.00 96.81 196 ARG A C 1
ATOM 1500 O O . ARG A 1 196 ? 1.034 -6.359 8.104 1.00 96.81 196 ARG A O 1
ATOM 1507 N N . PRO A 1 197 ? 2.113 -4.431 8.535 1.00 96.00 197 PRO A N 1
ATOM 1508 C CA . PRO A 1 197 ? 1.063 -3.969 9.426 1.00 96.00 197 PRO A CA 1
ATOM 1509 C C . PRO A 1 197 ? -0.255 -3.696 8.697 1.00 96.00 197 PRO A C 1
ATOM 1511 O O . PRO A 1 197 ? -1.313 -3.972 9.249 1.00 96.00 197 PRO A O 1
ATOM 1514 N N . VAL A 1 198 ? -0.208 -3.244 7.437 1.00 95.19 198 VAL A N 1
ATOM 1515 C CA . VAL A 1 198 ? -1.403 -3.055 6.599 1.00 95.19 198 VAL A CA 1
ATOM 1516 C C . VAL A 1 198 ? -2.134 -4.384 6.392 1.00 95.19 198 VAL A C 1
ATOM 1518 O O . VAL A 1 198 ? -3.344 -4.449 6.614 1.00 95.19 198 VAL A O 1
ATOM 1521 N N . PHE A 1 199 ? -1.414 -5.450 6.028 1.00 97.06 199 PHE A N 1
ATOM 1522 C CA . PHE A 1 199 ? -2.006 -6.780 5.849 1.00 97.06 199 PHE A CA 1
ATOM 1523 C C . PHE A 1 199 ? -2.399 -7.452 7.172 1.00 97.06 199 PHE A C 1
ATOM 1525 O O . PHE A 1 199 ? -3.367 -8.210 7.204 1.00 97.06 199 PHE A O 1
ATOM 1532 N N . ALA A 1 200 ? -1.715 -7.147 8.277 1.00 96.12 200 ALA A N 1
ATOM 1533 C CA . ALA A 1 200 ? -2.046 -7.667 9.606 1.00 96.12 200 ALA A CA 1
ATOM 1534 C C . ALA A 1 200 ? -3.391 -7.155 10.152 1.00 96.12 200 ALA A C 1
ATOM 1536 O O . ALA A 1 200 ? -3.927 -7.750 11.083 1.00 96.12 200 ALA A O 1
ATOM 1537 N N . VAL A 1 201 ? -3.940 -6.081 9.574 1.00 96.56 201 VAL A N 1
ATOM 1538 C CA . VAL A 1 201 ? -5.287 -5.557 9.867 1.00 96.56 201 VAL A CA 1
ATOM 1539 C C . VAL A 1 201 ? -6.164 -5.463 8.616 1.00 96.56 201 VAL A C 1
ATOM 1541 O O . VAL A 1 201 ? -7.110 -4.680 8.560 1.00 96.56 201 VAL A O 1
ATOM 1544 N N . ALA A 1 202 ? -5.823 -6.211 7.571 1.00 96.62 202 ALA A N 1
ATOM 1545 C CA . ALA A 1 202 ? -6.615 -6.282 6.353 1.00 96.62 202 ALA A CA 1
ATOM 1546 C C . ALA A 1 202 ? -7.919 -7.067 6.568 1.00 96.62 202 ALA A C 1
ATOM 1548 O O . ALA A 1 202 ? -8.114 -7.716 7.597 1.00 96.62 202 ALA A O 1
ATOM 1549 N N . GLU A 1 203 ? -8.812 -7.035 5.579 1.00 96.69 203 GLU A N 1
ATOM 1550 C CA . GLU A 1 203 ? -10.074 -7.772 5.653 1.00 96.69 203 GLU A CA 1
ATOM 1551 C C . GLU A 1 203 ? -9.821 -9.271 5.886 1.00 96.69 203 GLU A C 1
ATOM 1553 O O . GLU A 1 203 ? -9.009 -9.904 5.200 1.00 96.69 203 GLU A O 1
ATOM 1558 N N . GLY A 1 204 ? -10.494 -9.828 6.894 1.00 97.38 204 GLY A N 1
ATOM 1559 C CA . GLY A 1 204 ? -10.328 -11.202 7.365 1.00 97.38 204 GLY A CA 1
ATOM 1560 C C . GLY A 1 204 ? -9.226 -11.408 8.411 1.00 97.38 204 GLY A C 1
ATOM 1561 O O . GLY A 1 204 ? -9.074 -12.530 8.895 1.00 97.38 204 GLY A O 1
ATOM 1562 N N . ALA A 1 205 ? -8.454 -10.378 8.778 1.00 97.88 205 ALA A N 1
ATOM 1563 C CA . ALA A 1 205 ? -7.448 -10.483 9.835 1.00 97.88 205 ALA A CA 1
ATOM 1564 C C . ALA A 1 205 ? -8.077 -10.370 11.236 1.00 97.88 205 ALA A C 1
ATOM 1566 O O . ALA A 1 205 ? -9.015 -9.592 11.429 1.00 97.88 205 ALA A O 1
ATOM 1567 N N . PRO A 1 206 ? -7.543 -11.066 12.254 1.00 97.44 206 PRO A N 1
ATOM 1568 C CA . PRO A 1 206 ? -7.875 -10.764 13.641 1.00 97.44 206 PRO A CA 1
ATOM 1569 C C . PRO A 1 206 ? -7.286 -9.407 14.052 1.00 97.44 206 PRO A C 1
ATOM 1571 O O . PRO A 1 206 ? -6.143 -9.094 13.717 1.00 97.44 206 PRO A O 1
ATOM 1574 N N . LEU A 1 207 ? -8.026 -8.623 14.837 1.00 97.62 207 LEU A N 1
ATOM 1575 C CA . LEU A 1 207 ? -7.532 -7.353 15.368 1.00 97.62 207 LEU A CA 1
ATOM 1576 C C . LEU A 1 207 ? -6.297 -7.584 16.275 1.00 97.62 207 LEU A C 1
ATOM 1578 O O . LEU A 1 207 ? -6.384 -8.358 17.237 1.00 97.62 207 LEU A O 1
ATOM 1582 N N . PRO A 1 208 ? -5.152 -6.912 16.028 1.00 96.94 208 PRO A N 1
ATOM 1583 C CA . PRO A 1 208 ? -3.956 -7.047 16.850 1.00 96.94 208 PRO A CA 1
ATOM 1584 C C . PRO A 1 208 ? -4.181 -6.630 18.302 1.00 96.94 208 PRO A C 1
ATOM 1586 O O . PRO A 1 208 ? -4.952 -5.718 18.604 1.00 96.94 208 PRO A O 1
ATOM 1589 N N . LYS A 1 209 ? -3.431 -7.252 19.219 1.00 97.00 209 LYS A N 1
ATOM 1590 C CA . LYS A 1 209 ? -3.486 -6.894 20.639 1.00 97.00 209 LYS A CA 1
ATOM 1591 C C . LYS A 1 209 ? -2.884 -5.509 20.896 1.00 97.00 209 LYS A C 1
ATOM 1593 O O . LYS A 1 209 ? -1.720 -5.249 20.573 1.00 97.00 209 LYS A O 1
ATOM 1598 N N . PHE A 1 210 ? -3.648 -4.647 21.558 1.00 96.69 210 PHE A N 1
ATOM 1599 C CA . PHE A 1 210 ? -3.177 -3.352 22.052 1.00 96.69 210 PHE A CA 1
ATOM 1600 C C . PHE A 1 210 ? -3.813 -3.001 23.401 1.00 96.69 210 PHE A C 1
ATOM 1602 O O . PHE A 1 210 ? -4.849 -3.555 23.773 1.00 96.69 210 PHE A O 1
ATOM 1609 N N . SER A 1 211 ? -3.166 -2.089 24.126 1.00 97.31 211 SER A N 1
ATOM 1610 C CA . SER A 1 211 ? -3.659 -1.476 25.357 1.00 97.31 211 SER A CA 1
ATOM 1611 C C . SER A 1 211 ? -3.145 -0.048 25.386 1.00 97.31 211 SER A C 1
ATOM 1613 O O . SER A 1 211 ? -1.937 0.152 25.439 1.00 97.31 211 SER A O 1
ATOM 1615 N N . GLU A 1 212 ? -4.051 0.918 25.341 1.00 97.56 212 GLU A N 1
ATOM 1616 C CA . GLU A 1 212 ? -3.711 2.327 25.174 1.00 97.56 212 GLU A CA 1
ATOM 1617 C C . GLU A 1 212 ? -4.487 3.194 26.153 1.00 97.56 212 GLU A C 1
ATOM 1619 O O . GLU A 1 212 ? -5.683 2.986 26.397 1.00 97.56 212 GLU A O 1
ATOM 1624 N N . ARG A 1 213 ? -3.806 4.208 26.689 1.00 96.25 213 ARG A N 1
ATOM 1625 C CA . ARG A 1 213 ? -4.422 5.159 27.608 1.00 96.25 213 ARG A CA 1
ATOM 1626 C C . ARG A 1 213 ? -5.270 6.160 26.833 1.00 96.25 213 ARG A C 1
ATOM 1628 O O . ARG A 1 213 ? -4.821 6.734 25.843 1.00 96.25 213 ARG A O 1
ATOM 1635 N N . THR A 1 214 ? -6.482 6.414 27.310 1.00 96.12 214 THR A N 1
ATOM 1636 C CA . THR A 1 214 ? -7.316 7.474 26.742 1.00 96.12 214 THR A CA 1
ATOM 1637 C C . THR A 1 214 ? -6.881 8.838 27.266 1.00 96.12 214 THR A C 1
ATOM 1639 O O . THR A 1 214 ? -6.343 8.968 28.369 1.00 96.12 214 THR A O 1
ATOM 1642 N N . LEU A 1 215 ? -7.188 9.891 26.513 1.00 95.44 215 LEU A N 1
ATOM 1643 C CA . LEU A 1 215 ? -6.973 11.280 26.932 1.00 95.44 215 LEU A CA 1
ATOM 1644 C C . LEU A 1 215 ? -7.802 11.672 28.167 1.00 95.44 215 LEU A C 1
ATOM 1646 O O . LEU A 1 215 ? -7.436 12.602 28.880 1.00 95.44 215 LEU A O 1
ATOM 1650 N N . SER A 1 216 ? -8.883 10.938 28.445 1.00 91.62 216 SER A N 1
ATOM 1651 C CA . SER A 1 216 ? -9.709 11.052 29.655 1.00 91.62 216 SER A CA 1
ATOM 1652 C C . SER A 1 216 ? -9.138 10.303 30.871 1.00 91.62 216 SER A C 1
ATOM 1654 O O . SER A 1 216 ? -9.718 10.365 31.951 1.00 91.62 216 SER A O 1
ATOM 1656 N N . GLY A 1 217 ? -8.008 9.601 30.720 1.00 91.81 217 GLY A N 1
ATOM 1657 C CA . GLY A 1 217 ? -7.306 8.901 31.801 1.00 91.81 217 GLY A CA 1
ATOM 1658 C C . GLY A 1 217 ? -7.669 7.422 31.977 1.00 91.81 217 GLY A C 1
ATOM 1659 O O . GLY A 1 217 ? -7.020 6.749 32.782 1.00 91.81 217 GLY A O 1
ATOM 1660 N N . GLY A 1 218 ? -8.643 6.913 31.217 1.00 93.31 218 GLY A N 1
ATOM 1661 C CA . GLY A 1 218 ? -9.009 5.497 31.148 1.00 93.31 218 GLY A CA 1
ATOM 1662 C C . GLY A 1 218 ? -8.054 4.668 30.281 1.00 93.31 218 GLY A C 1
ATOM 1663 O O . GLY A 1 218 ? -6.997 5.140 29.864 1.00 93.31 218 GLY A O 1
ATOM 1664 N N . ASN A 1 219 ? -8.426 3.419 30.003 1.00 95.06 219 ASN A N 1
ATOM 1665 C CA . ASN A 1 219 ? -7.646 2.498 29.173 1.00 95.06 219 ASN A CA 1
ATOM 1666 C C . ASN A 1 219 ? -8.573 1.756 28.204 1.00 95.06 219 ASN A C 1
ATOM 1668 O O . ASN A 1 219 ? -9.646 1.312 28.611 1.00 95.06 219 ASN A O 1
ATOM 1672 N N . ILE A 1 220 ? -8.152 1.606 26.949 1.00 95.62 220 ILE A N 1
ATOM 1673 C CA . ILE A 1 220 ? -8.845 0.812 25.928 1.00 95.62 220 ILE A CA 1
ATOM 1674 C C . ILE A 1 220 ? -7.921 -0.320 25.504 1.00 95.62 220 ILE A C 1
ATOM 1676 O O . ILE A 1 220 ? -6.751 -0.096 25.200 1.00 95.62 220 ILE A O 1
ATOM 1680 N N . THR A 1 221 ? -8.456 -1.536 25.449 1.00 96.44 221 THR A N 1
ATOM 1681 C CA . THR A 1 221 ? -7.736 -2.705 24.940 1.00 96.44 221 THR A CA 1
ATOM 1682 C C . THR A 1 221 ? -8.482 -3.333 23.775 1.00 96.44 221 THR A C 1
ATOM 1684 O O . THR A 1 221 ? -9.702 -3.221 23.676 1.00 96.44 221 THR A O 1
ATOM 1687 N N . SER A 1 222 ? -7.769 -4.054 22.913 1.00 95.69 222 SER A N 1
ATOM 1688 C CA . SER A 1 222 ? -8.396 -4.832 21.835 1.00 95.69 222 SER A CA 1
ATOM 1689 C C . SER A 1 222 ? -9.393 -5.879 22.355 1.00 95.69 222 SER A C 1
ATOM 1691 O O . SER A 1 222 ? -10.328 -6.239 21.651 1.00 95.69 222 SER A O 1
ATOM 1693 N N . GLU A 1 223 ? -9.203 -6.386 23.579 1.00 95.94 223 GLU A N 1
ATOM 1694 C CA . GLU A 1 223 ? -10.099 -7.381 24.187 1.00 95.94 223 GLU A CA 1
ATOM 1695 C C . GLU A 1 223 ? -11.457 -6.773 24.554 1.00 95.94 223 GLU A C 1
ATOM 1697 O O . GLU A 1 223 ? -12.484 -7.411 24.355 1.00 95.94 223 GLU A O 1
ATOM 1702 N N . MET A 1 224 ? -11.473 -5.508 24.996 1.00 94.88 224 MET A N 1
ATOM 1703 C CA . MET A 1 224 ? -12.710 -4.758 25.255 1.00 94.88 224 MET A CA 1
ATOM 1704 C C . MET A 1 224 ? -13.559 -4.546 23.994 1.00 94.88 224 MET A C 1
ATOM 1706 O O . MET A 1 224 ? -14.717 -4.163 24.103 1.00 94.88 224 MET A O 1
ATOM 1710 N N . LEU A 1 225 ? -12.991 -4.764 22.803 1.00 94.25 225 LEU A N 1
ATOM 1711 C CA . LEU A 1 225 ? -13.687 -4.596 21.528 1.00 94.25 225 LEU A CA 1
ATOM 1712 C C . LEU A 1 225 ? -14.367 -5.877 21.029 1.00 94.25 225 LEU A C 1
ATOM 1714 O O . LEU A 1 225 ? -15.048 -5.829 20.009 1.00 94.25 225 LEU A O 1
ATOM 1718 N N . LYS A 1 226 ? -14.207 -7.006 21.729 1.00 92.31 226 LYS A N 1
ATOM 1719 C CA . LYS A 1 226 ? -14.882 -8.268 21.399 1.00 92.31 226 LYS A CA 1
ATOM 1720 C C . LYS A 1 226 ? -16.282 -8.341 22.009 1.00 92.31 226 LYS A C 1
ATOM 1722 O O . LYS A 1 226 ? -16.600 -7.651 22.971 1.00 92.31 226 LYS A O 1
ATOM 1727 N N . GLY A 1 227 ? -17.120 -9.221 21.465 1.00 92.00 227 GLY A N 1
ATOM 1728 C CA . GLY A 1 227 ? -18.489 -9.468 21.939 1.00 92.00 227 GLY A CA 1
ATOM 1729 C C . GLY A 1 227 ? -19.551 -8.548 21.326 1.00 92.00 227 GLY A C 1
ATOM 1730 O O . GLY A 1 227 ? -20.731 -8.885 21.346 1.00 92.00 227 GLY A O 1
ATOM 1731 N N . HIS A 1 228 ? -19.145 -7.443 20.704 1.00 92.25 228 HIS A N 1
ATOM 1732 C CA . HIS A 1 228 ? -19.990 -6.548 19.912 1.00 92.25 228 HIS A CA 1
ATOM 1733 C C . HIS A 1 228 ? -19.186 -5.983 18.734 1.00 92.25 228 HIS A C 1
ATOM 1735 O O . HIS A 1 228 ? -17.964 -6.113 18.708 1.00 92.25 228 HIS A O 1
ATOM 1741 N N . ALA A 1 229 ? -19.832 -5.310 17.783 1.00 96.75 229 ALA A N 1
ATOM 1742 C CA . ALA A 1 229 ? -19.097 -4.642 16.713 1.00 96.75 229 ALA A CA 1
ATOM 1743 C C . ALA A 1 229 ? -18.245 -3.485 17.264 1.00 96.75 229 ALA A C 1
ATOM 1745 O O . ALA A 1 229 ? -18.629 -2.815 18.230 1.00 96.75 229 ALA A O 1
ATOM 1746 N N . ALA A 1 230 ? -17.112 -3.213 16.625 1.00 96.88 230 ALA A N 1
ATOM 1747 C CA . ALA A 1 230 ? -16.279 -2.063 16.941 1.00 96.88 230 ALA A CA 1
ATOM 1748 C C . ALA A 1 230 ? -15.872 -1.297 15.680 1.00 96.88 230 ALA A C 1
ATOM 1750 O O . ALA A 1 230 ? -15.634 -1.880 14.627 1.00 96.88 230 ALA A O 1
ATOM 1751 N N . LEU A 1 231 ? -15.780 0.023 15.805 1.00 96.56 231 LEU A N 1
ATOM 1752 C CA . LEU A 1 231 ? -15.284 0.932 14.784 1.00 96.56 231 LEU A CA 1
ATOM 1753 C C . LEU A 1 231 ? -14.109 1.715 15.369 1.00 96.56 231 LEU A C 1
ATOM 1755 O O . LEU A 1 231 ? -14.285 2.525 16.283 1.00 96.56 231 LEU A O 1
ATOM 1759 N N . ILE A 1 232 ? -12.912 1.470 14.845 1.00 96.69 232 ILE A N 1
ATOM 1760 C CA . ILE A 1 232 ? -11.722 2.262 15.160 1.00 96.69 232 ILE A CA 1
ATOM 1761 C C . ILE A 1 232 ? -11.583 3.321 14.073 1.00 96.69 232 ILE A C 1
ATOM 1763 O O . ILE A 1 232 ? -11.561 2.983 12.895 1.00 96.69 232 ILE A O 1
ATOM 1767 N N . VAL A 1 233 ? -11.505 4.590 14.459 1.00 94.75 233 VAL A N 1
ATOM 1768 C CA . VAL A 1 233 ? -11.424 5.727 13.536 1.00 94.75 233 VAL A CA 1
ATOM 1769 C C . VAL A 1 233 ? -10.076 6.412 13.692 1.00 94.75 233 VAL A C 1
ATOM 1771 O O . VAL A 1 233 ? -9.694 6.763 14.806 1.00 94.75 233 VAL A O 1
ATOM 1774 N N . PHE A 1 234 ? -9.389 6.646 12.578 1.00 95.44 234 PHE A N 1
ATOM 1775 C CA . PHE A 1 234 ? -8.132 7.389 12.509 1.00 95.44 234 PHE A CA 1
ATOM 1776 C C . PHE A 1 234 ? -8.402 8.787 11.967 1.00 95.44 234 PHE A C 1
ATOM 1778 O O . PHE A 1 234 ? -9.053 8.934 10.932 1.00 95.44 234 PHE A O 1
ATOM 1785 N N . SER A 1 235 ? -7.928 9.821 12.661 1.00 93.69 235 SER A N 1
ATOM 1786 C CA . SER A 1 235 ? -8.157 11.210 12.246 1.00 93.69 235 SER A CA 1
ATOM 1787 C C . SER A 1 235 ? -7.124 12.166 12.841 1.00 93.69 235 SER A C 1
ATOM 1789 O O . SER A 1 235 ? -6.704 11.972 13.976 1.00 93.69 235 SER A O 1
ATOM 1791 N N . GLY A 1 236 ? -6.778 13.245 12.141 1.00 92.44 236 GLY A N 1
ATOM 1792 C CA . GLY A 1 236 ? -5.885 14.307 12.640 1.00 92.44 236 GLY A CA 1
ATOM 1793 C C . GLY A 1 236 ? -6.399 15.690 12.244 1.00 92.44 236 GLY A C 1
ATOM 1794 O O . GLY A 1 236 ? -6.881 15.843 11.132 1.00 92.44 236 GLY A O 1
ATOM 1795 N N . SER A 1 237 ? -6.334 16.685 13.129 1.00 89.62 237 SER A N 1
ATOM 1796 C CA . SER A 1 237 ? -6.917 18.031 12.959 1.00 89.62 237 SER A CA 1
ATOM 1797 C C . SER A 1 237 ? -6.441 18.778 11.713 1.00 89.62 237 SER A C 1
ATOM 1799 O O . SER A 1 237 ? -7.140 19.664 11.227 1.00 89.62 237 SER A O 1
ATOM 1801 N N . TRP A 1 238 ? -5.267 18.414 11.210 1.00 89.25 238 TRP A N 1
ATOM 1802 C CA . TRP A 1 238 ? -4.645 18.942 10.002 1.00 89.25 238 TRP A CA 1
ATOM 1803 C C . TRP A 1 238 ? -5.281 18.418 8.706 1.00 89.25 238 TRP A C 1
ATOM 1805 O O . TRP A 1 238 ? -5.022 18.975 7.642 1.00 89.25 238 TRP A O 1
ATOM 1815 N N . ASP A 1 239 ? -6.128 17.386 8.770 1.00 86.50 239 ASP A N 1
ATOM 1816 C CA . ASP A 1 239 ? -6.865 16.895 7.609 1.00 86.50 239 ASP A CA 1
ATOM 1817 C C . ASP A 1 239 ? -8.232 17.589 7.457 1.00 86.50 239 ASP A C 1
ATOM 1819 O O . ASP A 1 239 ? -9.091 17.577 8.350 1.00 86.50 239 ASP A O 1
ATOM 1823 N N . GLY A 1 240 ? -8.436 18.166 6.271 1.00 79.56 240 GLY A N 1
ATOM 1824 C CA . GLY A 1 240 ? -9.632 18.920 5.912 1.00 79.56 240 GLY A CA 1
ATOM 1825 C C . GLY A 1 240 ? -10.862 18.068 5.597 1.00 79.56 240 GLY A C 1
ATOM 1826 O O . GLY A 1 240 ? -11.929 18.640 5.432 1.00 79.56 240 GLY A O 1
ATOM 1827 N N . ASN A 1 241 ? -10.762 16.738 5.520 1.00 81.25 241 ASN A N 1
ATOM 1828 C CA . ASN A 1 241 ? -11.867 15.832 5.187 1.00 81.25 241 ASN A CA 1
ATOM 1829 C C . ASN A 1 241 ? -12.529 15.187 6.413 1.00 81.25 241 ASN A C 1
ATOM 1831 O O . ASN A 1 241 ? -13.615 14.612 6.290 1.00 81.25 241 ASN A O 1
ATOM 1835 N N . ASN A 1 242 ? -11.948 15.315 7.610 1.00 74.81 242 ASN A N 1
ATOM 1836 C CA . ASN A 1 242 ? -12.512 14.753 8.846 1.00 74.81 242 ASN A CA 1
ATOM 1837 C C . ASN A 1 242 ? -13.972 15.153 9.112 1.00 74.81 242 ASN A C 1
ATOM 1839 O O . ASN A 1 242 ? -14.736 14.362 9.676 1.00 74.81 242 ASN A O 1
ATOM 1843 N N . PHE A 1 243 ? -14.391 16.357 8.697 1.00 73.62 243 PHE A N 1
ATOM 1844 C CA . PHE A 1 243 ? -15.770 16.824 8.889 1.00 73.62 243 PHE A CA 1
ATOM 1845 C C . PHE A 1 243 ? -16.802 15.909 8.213 1.00 73.62 243 PHE A C 1
ATOM 1847 O O . PHE A 1 243 ? -17.949 15.867 8.654 1.00 73.62 243 PHE A O 1
ATOM 1854 N N . ARG A 1 244 ? -16.409 15.141 7.183 1.00 75.12 244 ARG A N 1
ATOM 1855 C CA . ARG A 1 244 ? -17.288 14.178 6.501 1.00 75.12 244 ARG A CA 1
ATOM 1856 C C . ARG A 1 244 ? -17.641 12.983 7.390 1.00 75.12 244 ARG A C 1
ATOM 1858 O O . ARG A 1 244 ? -18.732 12.432 7.264 1.00 75.12 244 ARG A O 1
ATOM 1865 N N . TYR A 1 245 ? -16.761 12.604 8.318 1.00 77.50 245 TYR A N 1
ATOM 1866 C CA . TYR A 1 245 ? -16.972 11.456 9.205 1.00 77.50 245 TYR A CA 1
ATOM 1867 C C . TYR A 1 245 ? -17.767 11.815 10.463 1.00 77.50 245 TYR A C 1
ATOM 1869 O O . TYR A 1 245 ? -18.608 11.027 10.896 1.00 77.50 245 TYR A O 1
ATOM 1877 N N . VAL A 1 246 ? -17.550 12.998 11.047 1.00 79.00 246 VAL A N 1
ATOM 1878 C CA . VAL A 1 246 ? -18.120 13.372 12.359 1.00 79.00 246 VAL A CA 1
ATOM 1879 C C . VAL A 1 246 ? -19.654 13.218 12.431 1.00 79.00 246 VAL A C 1
ATOM 1881 O O . VAL A 1 246 ? -20.135 12.573 13.371 1.00 79.00 246 VAL A O 1
ATOM 1884 N N . PRO A 1 247 ? -20.460 13.711 11.465 1.00 83.31 247 PRO A N 1
ATOM 1885 C CA . PRO A 1 247 ? -21.911 13.533 11.500 1.00 83.31 247 PRO A CA 1
ATOM 1886 C C . PRO A 1 247 ? -22.329 12.062 11.448 1.00 83.31 247 PRO A C 1
ATOM 1888 O O . PRO A 1 247 ? -23.239 11.655 12.173 1.00 83.31 247 PRO A O 1
ATOM 1891 N N . THR A 1 248 ? -21.654 11.262 10.618 1.00 87.44 248 THR A N 1
ATOM 1892 C CA . THR A 1 248 ? -21.920 9.826 10.480 1.00 87.44 248 THR A CA 1
ATOM 1893 C C . THR A 1 248 ? -21.589 9.089 11.774 1.00 87.44 248 THR A C 1
ATOM 1895 O O . THR A 1 248 ? -22.432 8.354 12.283 1.00 87.44 248 THR A O 1
ATOM 1898 N N . LEU A 1 249 ? -20.441 9.367 12.397 1.00 87.06 249 LEU A N 1
ATOM 1899 C CA . LEU A 1 249 ? -20.073 8.791 13.695 1.00 87.06 249 LEU A CA 1
ATOM 1900 C C . LEU A 1 249 ? -21.088 9.147 14.791 1.00 87.06 249 LEU A C 1
ATOM 1902 O O . LEU A 1 249 ? -21.483 8.285 15.575 1.00 87.06 249 LEU A O 1
ATOM 1906 N N . ASN A 1 250 ? -21.581 10.387 14.816 1.00 85.81 250 ASN A N 1
ATOM 1907 C CA . ASN A 1 250 ? -22.610 10.810 15.768 1.00 85.81 250 ASN A CA 1
ATOM 1908 C C . ASN A 1 250 ? -23.966 10.126 15.532 1.00 85.81 250 ASN A C 1
ATOM 1910 O O . ASN A 1 250 ? -24.699 9.868 16.490 1.00 85.81 250 ASN A O 1
ATOM 1914 N N . ARG A 1 251 ? -24.337 9.821 14.280 1.00 89.25 251 ARG A N 1
ATOM 1915 C CA . ARG A 1 251 ? -25.522 8.993 13.987 1.00 89.25 251 ARG A CA 1
ATOM 1916 C C . ARG A 1 251 ? -25.322 7.557 14.465 1.00 89.25 251 ARG A C 1
ATOM 1918 O O . ARG A 1 251 ? -26.169 7.055 15.198 1.00 89.25 251 ARG A O 1
ATOM 1925 N N . LEU A 1 252 ? -24.184 6.945 14.139 1.00 91.62 252 LEU A N 1
ATOM 1926 C CA . LEU A 1 252 ? -23.842 5.579 14.541 1.00 91.62 252 LEU A CA 1
ATOM 1927 C C . LEU A 1 252 ? -23.861 5.399 16.064 1.00 91.62 252 LEU A C 1
ATOM 1929 O O . LEU A 1 252 ? -24.523 4.491 16.564 1.00 91.62 252 LEU A O 1
ATOM 1933 N N . ARG A 1 253 ? -23.214 6.306 16.811 1.00 89.00 253 ARG A N 1
ATOM 1934 C CA . ARG A 1 253 ? -23.202 6.290 18.286 1.00 89.00 253 ARG A CA 1
ATOM 1935 C C . ARG A 1 253 ? -24.615 6.365 18.867 1.00 89.00 253 ARG A C 1
ATOM 1937 O O . ARG A 1 253 ? -24.936 5.602 19.772 1.00 89.00 253 ARG A O 1
ATOM 1944 N N . ARG A 1 254 ? -25.470 7.249 18.335 1.00 89.81 254 ARG A N 1
ATOM 1945 C CA . ARG A 1 254 ? -26.866 7.395 18.789 1.00 89.81 254 ARG A CA 1
ATOM 1946 C C . ARG A 1 254 ? -27.721 6.174 18.460 1.00 89.81 254 ARG A C 1
ATOM 1948 O O . ARG A 1 254 ? -28.537 5.772 19.279 1.00 89.81 254 ARG A O 1
ATOM 1955 N N . ARG A 1 255 ? -27.545 5.600 17.270 1.00 93.19 255 ARG A N 1
ATOM 1956 C CA . ARG A 1 255 ? -28.371 4.499 16.765 1.00 93.19 255 ARG A CA 1
ATOM 1957 C C . ARG A 1 255 ? -28.025 3.152 17.393 1.00 93.19 255 ARG A C 1
ATOM 1959 O O . ARG A 1 255 ? -28.923 2.376 17.716 1.00 93.19 255 ARG A O 1
ATOM 1966 N N . PHE A 1 256 ? -26.737 2.857 17.542 1.00 93.50 256 PHE A N 1
ATOM 1967 C CA . PHE A 1 256 ? -26.281 1.543 17.996 1.00 93.50 256 PHE A CA 1
ATOM 1968 C C . PHE A 1 256 ? -25.923 1.507 19.481 1.00 93.50 256 PHE A C 1
ATOM 1970 O O . PHE A 1 256 ? -26.012 0.438 20.088 1.00 93.50 256 PHE A O 1
ATOM 1977 N N . GLY A 1 257 ? -25.601 2.654 20.090 1.00 90.62 257 GLY A N 1
ATOM 1978 C CA . GLY A 1 257 ? -25.294 2.748 21.516 1.00 90.62 257 GLY A CA 1
ATOM 1979 C C . GLY A 1 257 ? -24.226 1.733 21.926 1.00 90.62 257 GLY A C 1
ATOM 1980 O O . GLY A 1 257 ? -23.199 1.607 21.269 1.00 90.62 257 GLY A O 1
ATOM 1981 N N . ALA A 1 258 ? -24.500 0.957 22.975 1.00 90.25 258 ALA A N 1
ATOM 1982 C CA . ALA A 1 258 ? -23.579 -0.057 23.494 1.00 90.25 258 ALA A CA 1
ATOM 1983 C C . ALA A 1 258 ? -23.326 -1.254 22.549 1.00 90.25 258 ALA A C 1
ATOM 1985 O O . ALA A 1 258 ? -22.424 -2.044 22.808 1.00 90.25 258 ALA A O 1
ATOM 1986 N N . ARG A 1 259 ? -24.093 -1.407 21.457 1.00 93.44 259 ARG A N 1
ATOM 1987 C CA . ARG A 1 259 ? -23.877 -2.475 20.458 1.00 93.44 259 ARG A CA 1
ATOM 1988 C C . ARG A 1 259 ? -22.745 -2.166 19.476 1.00 93.44 259 ARG A C 1
ATOM 1990 O O . ARG A 1 259 ? -22.351 -3.046 18.712 1.00 93.44 259 ARG A O 1
ATOM 1997 N N . LEU A 1 260 ? -22.248 -0.928 19.482 1.00 94.94 260 LEU A N 1
ATOM 1998 C CA . LEU A 1 260 ? -21.114 -0.489 18.681 1.00 94.94 260 LEU A CA 1
ATOM 1999 C C . LEU A 1 260 ? -20.119 0.264 19.562 1.00 94.94 260 LEU A C 1
ATOM 2001 O O . LEU A 1 260 ? -20.377 1.391 19.988 1.00 94.94 260 LEU A O 1
ATOM 2005 N N . SER A 1 261 ? -18.941 -0.316 19.760 1.00 93.81 261 SER A N 1
ATOM 2006 C CA . SER A 1 261 ? -17.831 0.408 20.375 1.00 93.81 261 SER A CA 1
ATOM 2007 C C . SER A 1 261 ? -17.139 1.303 19.355 1.00 93.81 261 SER A C 1
ATOM 2009 O O . SER A 1 261 ? -16.660 0.827 18.333 1.00 93.81 261 SER A O 1
ATOM 2011 N N . VAL A 1 262 ? -17.051 2.603 19.638 1.00 93.12 262 VAL A N 1
ATOM 2012 C CA . VAL A 1 262 ? -16.311 3.559 18.799 1.00 93.12 262 VAL A CA 1
ATOM 2013 C C . VAL A 1 262 ? -15.046 4.001 19.529 1.00 93.12 262 VAL A C 1
ATOM 2015 O O . VAL A 1 262 ? -15.121 4.575 20.621 1.00 93.12 262 VAL A O 1
ATOM 2018 N N . VAL A 1 263 ? -13.892 3.750 18.911 1.00 94.75 263 VAL A N 1
ATOM 2019 C CA . VAL A 1 263 ? -12.566 4.157 19.395 1.00 94.75 263 VAL A CA 1
ATOM 2020 C C . VAL A 1 263 ? -12.017 5.219 18.456 1.00 94.75 263 VAL A C 1
ATOM 2022 O O . VAL A 1 263 ? -11.988 5.017 17.245 1.00 94.75 263 VAL A O 1
ATOM 2025 N N . ASN A 1 264 ? -11.577 6.350 19.005 1.00 94.81 264 ASN A N 1
ATOM 2026 C CA . ASN A 1 264 ? -11.007 7.435 18.208 1.00 94.81 264 ASN A CA 1
ATOM 2027 C C . ASN A 1 264 ? -9.500 7.455 18.430 1.00 94.81 264 ASN A C 1
ATOM 2029 O O . ASN A 1 264 ? -9.052 7.670 19.552 1.00 94.81 264 ASN A O 1
ATOM 2033 N N . VAL A 1 265 ? -8.728 7.237 17.377 1.00 97.12 265 VAL A N 1
ATOM 2034 C CA . VAL A 1 265 ? -7.273 7.355 17.384 1.00 97.12 265 VAL A CA 1
ATOM 2035 C C . VAL A 1 265 ? -6.922 8.671 16.700 1.00 97.12 265 VAL A C 1
ATOM 2037 O O . VAL A 1 265 ? -7.218 8.885 15.521 1.00 97.12 265 VAL A O 1
ATOM 2040 N N . LEU A 1 266 ? -6.351 9.577 17.482 1.00 96.25 266 LEU A N 1
ATOM 2041 C CA . LEU A 1 266 ? -6.071 10.950 17.103 1.00 96.25 266 LEU A CA 1
ATOM 2042 C C . LEU A 1 266 ? -4.598 11.101 16.723 1.00 96.25 266 LEU A C 1
ATOM 2044 O O . LEU A 1 266 ? -3.728 10.970 17.582 1.00 96.25 266 LEU A O 1
ATOM 2048 N N . LEU A 1 267 ? -4.334 11.391 15.452 1.00 96.81 267 LEU A N 1
ATOM 2049 C CA . LEU A 1 267 ? -3.004 11.647 14.891 1.00 96.81 267 LEU A CA 1
ATOM 2050 C C . LEU A 1 267 ? -2.731 13.163 14.832 1.00 96.81 267 LEU A C 1
ATOM 2052 O O . LEU A 1 267 ? -2.205 13.666 13.847 1.00 96.81 267 LEU A O 1
ATOM 2056 N N . ASP A 1 268 ? -3.176 13.924 15.836 1.00 95.56 268 ASP A N 1
ATOM 2057 C CA . ASP A 1 268 ? -2.910 15.366 15.898 1.00 95.56 268 ASP A CA 1
ATOM 2058 C C . ASP A 1 268 ? -1.410 15.629 16.149 1.00 95.56 268 ASP A C 1
ATOM 2060 O O . ASP A 1 268 ? -0.716 14.808 16.738 1.00 95.56 268 ASP A O 1
ATOM 2064 N N . THR A 1 269 ? -0.895 16.796 15.765 1.00 93.19 269 THR A N 1
ATOM 2065 C CA . THR A 1 269 ? 0.555 17.083 15.835 1.00 93.19 269 THR A CA 1
ATOM 2066 C C . THR A 1 269 ? 1.105 17.175 17.264 1.00 93.19 269 THR A C 1
ATOM 2068 O O . THR A 1 269 ? 2.307 17.058 17.490 1.00 93.19 269 THR A O 1
ATOM 2071 N N . ASN A 1 270 ? 0.249 17.427 18.260 1.00 95.56 270 ASN A N 1
ATOM 2072 C CA . ASN A 1 270 ? 0.650 17.374 19.662 1.00 95.56 270 ASN A CA 1
ATOM 2073 C C . ASN A 1 270 ? -0.511 17.007 20.594 1.00 95.56 270 ASN A C 1
ATOM 2075 O O . ASN A 1 270 ? -1.688 17.207 20.286 1.00 95.56 270 ASN A O 1
ATOM 2079 N N . ALA A 1 271 ? -0.158 16.545 21.794 1.00 95.44 271 ALA A N 1
ATOM 2080 C CA . ALA A 1 271 ? -1.117 16.103 22.800 1.00 95.44 271 ALA A CA 1
ATOM 2081 C C . ALA A 1 271 ? -2.069 17.212 23.293 1.00 95.44 271 ALA A C 1
ATOM 2083 O O . ALA A 1 271 ? -3.159 16.903 23.764 1.00 95.44 271 ALA A O 1
ATOM 2084 N N . GLY A 1 272 ? -1.671 18.489 23.239 1.00 96.19 272 GLY A N 1
ATOM 2085 C CA . GLY A 1 272 ? -2.544 19.617 23.587 1.00 96.19 272 GLY A CA 1
ATOM 2086 C C . GLY A 1 272 ? -3.712 19.721 22.609 1.00 96.19 272 GLY A C 1
ATOM 2087 O O . GLY A 1 272 ? -4.863 19.608 23.018 1.00 96.19 272 GLY A O 1
ATOM 2088 N N . GLN A 1 273 ? -3.403 19.778 21.311 1.00 94.88 273 GLN A N 1
ATOM 2089 C CA . GLN A 1 273 ? -4.411 19.785 20.246 1.00 94.88 273 GLN A CA 1
ATOM 2090 C C . GLN A 1 273 ? -5.341 18.569 20.315 1.00 94.88 273 GLN A C 1
ATOM 2092 O O . GLN A 1 273 ? -6.558 18.720 20.194 1.00 94.88 273 GLN A O 1
ATOM 2097 N N . ALA A 1 274 ? -4.788 17.378 20.564 1.00 95.50 274 ALA A N 1
ATOM 2098 C CA . ALA A 1 274 ? -5.584 16.163 20.710 1.00 95.50 274 ALA A CA 1
ATOM 2099 C C . ALA A 1 274 ? -6.563 16.240 21.894 1.00 95.50 274 ALA A C 1
ATOM 2101 O O . ALA A 1 274 ? -7.716 15.824 21.773 1.00 95.50 274 ALA A O 1
ATOM 2102 N N . ARG A 1 275 ? -6.137 16.803 23.036 1.00 95.81 275 ARG A N 1
ATOM 2103 C CA . ARG A 1 275 ? -7.005 17.006 24.211 1.00 95.81 275 ARG A CA 1
ATOM 2104 C C . ARG A 1 275 ? -8.105 18.021 23.932 1.00 95.81 275 ARG A C 1
ATOM 2106 O O . ARG A 1 275 ? -9.265 17.719 24.208 1.00 95.81 275 ARG A O 1
ATOM 2113 N N . ASP A 1 276 ? -7.764 19.165 23.349 1.00 93.88 276 ASP A N 1
ATOM 2114 C CA . ASP A 1 276 ? -8.731 20.219 23.025 1.00 93.88 276 ASP A CA 1
ATOM 2115 C C . ASP A 1 276 ? -9.795 19.698 22.056 1.00 93.88 276 ASP A C 1
ATOM 2117 O O . ASP A 1 276 ? -10.997 19.900 22.247 1.00 93.88 276 ASP A O 1
ATOM 2121 N N . ARG A 1 277 ? -9.361 18.944 21.042 1.00 91.06 277 ARG A N 1
ATOM 2122 C CA . ARG A 1 277 ? -10.244 18.269 20.094 1.00 91.06 277 ARG A CA 1
ATOM 2123 C C . ARG A 1 277 ? -11.126 17.226 20.769 1.00 91.06 277 ARG A C 1
ATOM 2125 O O . ARG A 1 277 ? -12.333 17.220 20.540 1.00 91.06 277 ARG A O 1
ATOM 2132 N N . ALA A 1 278 ? -10.558 16.369 21.614 1.00 92.00 278 ALA A N 1
ATOM 2133 C CA . ALA A 1 278 ? -11.328 15.354 22.322 1.00 92.00 278 ALA A CA 1
ATOM 2134 C C . ALA A 1 278 ? -12.403 15.967 23.235 1.00 92.00 278 ALA A C 1
ATOM 2136 O O . ALA A 1 278 ? -13.502 15.420 23.327 1.00 92.00 278 ALA A O 1
ATOM 2137 N N . GLN A 1 279 ? -12.119 17.109 23.869 1.00 92.00 279 GLN A N 1
ATOM 2138 C CA . GLN A 1 279 ? -13.094 17.849 24.672 1.00 92.00 279 GLN A CA 1
ATOM 2139 C C . GLN A 1 279 ? -14.183 18.483 23.801 1.00 92.00 279 GLN A C 1
ATOM 2141 O O . GLN A 1 279 ? -15.366 18.226 24.022 1.00 92.00 279 GLN A O 1
ATOM 2146 N N . ARG A 1 280 ? -13.793 19.256 22.780 1.00 89.31 280 ARG A N 1
ATOM 2147 C CA . ARG A 1 280 ? -14.717 19.948 21.869 1.00 89.31 280 ARG A CA 1
ATOM 2148 C C . ARG A 1 280 ? -15.675 18.982 21.171 1.00 89.31 280 ARG A C 1
ATOM 2150 O O . ARG A 1 280 ? -16.872 19.245 21.103 1.00 89.31 280 ARG A O 1
ATOM 2157 N N . ASP A 1 281 ? -15.157 17.850 20.704 1.00 86.00 281 ASP A N 1
ATOM 2158 C CA . ASP A 1 281 ? -15.910 16.878 19.908 1.00 86.00 281 ASP A CA 1
ATOM 2159 C C . ASP A 1 281 ? -16.532 15.764 20.786 1.00 86.00 281 ASP A C 1
ATOM 2161 O O . ASP A 1 281 ? -17.122 14.810 20.274 1.00 86.00 281 ASP A O 1
ATOM 2165 N N . SER A 1 282 ? -16.425 15.868 22.121 1.00 8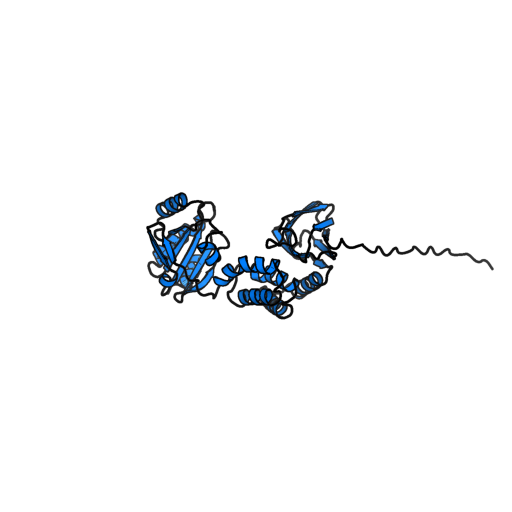6.06 282 SER A N 1
ATOM 2166 C CA . SER A 1 282 ? -16.967 14.895 23.089 1.00 86.06 282 SER A CA 1
ATOM 2167 C C . SER A 1 282 ? -16.512 13.444 22.825 1.00 86.06 282 SER A C 1
ATOM 2169 O O . SER A 1 282 ? -17.298 12.481 22.820 1.00 86.06 282 SER A O 1
ATOM 2171 N N . LEU A 1 283 ? -15.208 13.276 22.597 1.00 87.44 283 LEU A N 1
ATOM 2172 C CA . LEU A 1 283 ? -14.544 12.001 22.316 1.00 87.44 283 LEU A CA 1
ATOM 2173 C C . LEU A 1 283 ? -13.951 11.405 23.601 1.00 87.44 283 LEU A C 1
ATOM 2175 O O . LEU A 1 283 ? -12.738 11.341 23.786 1.00 87.44 283 LEU A O 1
ATOM 2179 N N . SER A 1 284 ? -14.813 10.921 24.497 1.00 82.25 284 SER A N 1
ATOM 2180 C CA . SER A 1 284 ? -14.408 10.337 25.791 1.00 82.25 284 SER A CA 1
ATOM 2181 C C . SER A 1 284 ? -13.445 9.141 25.682 1.00 82.25 284 SER A C 1
ATOM 2183 O O . SER A 1 284 ? -12.714 8.863 26.631 1.00 82.25 284 SER A O 1
ATOM 2185 N N . ASN A 1 285 ? -13.429 8.467 24.526 1.00 86.12 285 ASN A N 1
ATOM 2186 C CA . ASN A 1 285 ? -12.627 7.278 24.212 1.00 86.12 285 ASN A CA 1
ATOM 2187 C C . ASN A 1 285 ? -11.473 7.589 23.238 1.00 86.12 285 ASN A C 1
ATOM 2189 O O . ASN A 1 285 ? -11.061 6.722 22.466 1.00 86.12 285 ASN A O 1
ATOM 2193 N N . ALA A 1 286 ? -11.012 8.842 23.199 1.00 94.94 286 ALA A N 1
ATOM 2194 C CA . ALA A 1 286 ? -9.914 9.248 22.334 1.00 94.94 286 ALA A CA 1
ATOM 2195 C C . ALA A 1 286 ? -8.560 8.763 22.867 1.00 94.94 286 ALA A C 1
ATOM 2197 O O . ALA A 1 286 ? -8.239 8.963 24.040 1.00 94.94 286 ALA A O 1
ATOM 2198 N N . ILE A 1 287 ? -7.765 8.174 21.982 1.00 97.69 287 ILE A N 1
ATOM 2199 C CA . ILE A 1 287 ? -6.364 7.809 22.177 1.00 97.69 287 ILE A CA 1
ATOM 2200 C C . ILE A 1 287 ? -5.530 8.768 21.332 1.00 97.69 287 ILE A C 1
ATOM 2202 O O . ILE A 1 287 ? -5.851 8.997 20.168 1.00 97.69 287 ILE A O 1
ATOM 2206 N N . TYR A 1 288 ? -4.464 9.318 21.903 1.00 97.69 288 TYR A N 1
ATOM 2207 C CA . TYR A 1 288 ? -3.505 10.129 21.159 1.00 97.69 288 TYR A CA 1
ATOM 2208 C C . TYR A 1 288 ? -2.386 9.244 20.604 1.00 97.69 288 TYR A C 1
ATOM 2210 O O . TYR A 1 288 ? -1.699 8.563 21.362 1.00 97.69 288 TYR A O 1
ATOM 2218 N N . ALA A 1 289 ? -2.221 9.253 19.284 1.00 97.38 289 ALA A N 1
ATOM 2219 C CA . ALA A 1 289 ? -1.156 8.567 18.570 1.00 97.38 289 ALA A CA 1
ATOM 2220 C C . ALA A 1 289 ? 0.068 9.492 18.467 1.00 97.38 289 ALA A C 1
ATOM 2222 O O . ALA A 1 289 ? 0.213 10.251 17.511 1.00 97.38 289 ALA A O 1
ATOM 2223 N N . GLU A 1 290 ? 0.935 9.452 19.480 1.00 95.44 290 GLU A N 1
ATOM 2224 C CA . GLU A 1 290 ? 2.134 10.296 19.539 1.00 95.44 290 GLU A CA 1
ATOM 2225 C C . GLU A 1 290 ? 3.103 10.004 18.386 1.00 95.44 290 GLU A C 1
ATOM 2227 O O . GLU A 1 290 ? 3.541 8.868 18.210 1.00 95.44 290 GLU A O 1
ATOM 2232 N N . GLY A 1 291 ? 3.451 11.037 17.612 1.00 94.25 291 GLY A N 1
ATOM 2233 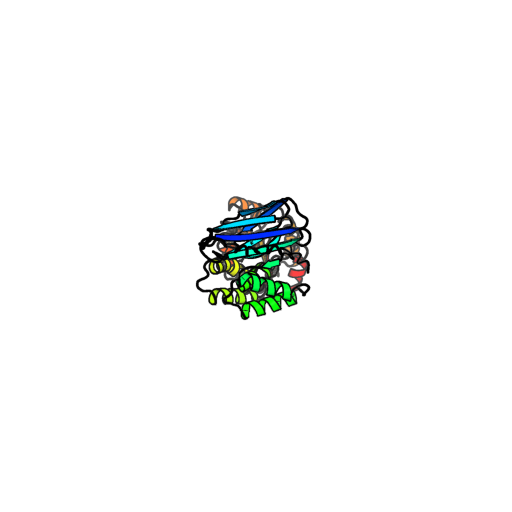C CA . GLY A 1 291 ? 4.251 10.887 16.393 1.00 94.25 291 GLY A CA 1
ATOM 2234 C C . GLY A 1 291 ? 3.428 10.519 15.155 1.00 94.25 291 GLY A C 1
ATOM 2235 O O . GLY A 1 291 ? 3.994 10.095 14.153 1.00 94.25 291 GLY A O 1
ATOM 2236 N N . GLU A 1 292 ? 2.101 10.669 15.215 1.00 94.94 292 GLU A N 1
ATOM 2237 C CA . GLU A 1 292 ? 1.189 10.486 14.082 1.00 94.94 292 GLU A CA 1
ATOM 2238 C C . GLU A 1 292 ? 1.318 9.072 13.475 1.00 94.94 292 GLU A C 1
ATOM 2240 O O . GLU A 1 292 ? 1.084 8.071 14.167 1.00 94.94 292 GLU A O 1
ATOM 2245 N N . TYR A 1 293 ? 1.702 8.971 12.199 1.00 93.75 293 TYR A N 1
ATOM 2246 C CA . TYR A 1 293 ? 1.924 7.704 11.495 1.00 93.75 293 TYR A CA 1
ATOM 2247 C C . TYR A 1 293 ? 3.081 6.884 12.076 1.00 93.75 293 TYR A C 1
ATOM 2249 O O . TYR A 1 293 ? 3.048 5.654 12.036 1.00 93.75 293 TYR A O 1
ATOM 2257 N N . GLU A 1 294 ? 4.069 7.545 12.684 1.00 93.31 294 GLU A N 1
ATOM 2258 C CA . GLU A 1 294 ? 5.233 6.876 13.262 1.00 93.31 294 GLU A CA 1
ATOM 2259 C C . GLU A 1 294 ? 4.925 6.232 14.619 1.00 93.31 294 GLU A C 1
ATOM 2261 O O . GLU A 1 294 ? 5.716 5.402 15.087 1.00 93.31 294 GLU A O 1
ATOM 2266 N N . SER A 1 295 ? 3.779 6.568 15.227 1.00 96.12 295 SER A N 1
ATOM 2267 C CA . SER A 1 295 ? 3.357 6.026 16.517 1.00 96.12 295 SER A CA 1
ATOM 2268 C C . SER A 1 295 ? 3.257 4.499 16.484 1.00 96.12 295 SER A C 1
ATOM 2270 O O . SER A 1 295 ? 2.815 3.887 15.506 1.00 96.12 295 SER A O 1
ATOM 2272 N N . ALA A 1 296 ? 3.622 3.854 17.594 1.00 95.94 296 ALA A N 1
ATOM 2273 C CA . ALA A 1 296 ? 3.557 2.398 17.702 1.00 95.94 296 ALA A CA 1
ATOM 2274 C C . ALA A 1 296 ? 2.134 1.861 17.460 1.00 95.94 296 ALA A C 1
ATOM 2276 O O . ALA A 1 296 ? 1.966 0.795 16.864 1.00 95.94 296 ALA A O 1
ATOM 2277 N N . LEU A 1 297 ? 1.110 2.607 17.891 1.00 96.94 297 LEU A N 1
ATOM 2278 C CA . LEU A 1 297 ? -0.288 2.256 17.672 1.00 96.94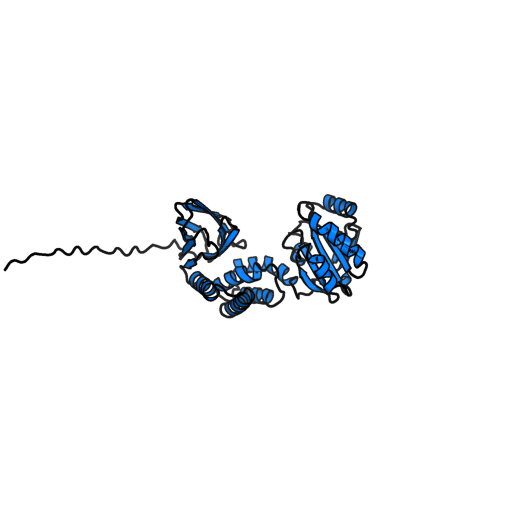 297 LEU A CA 1
ATOM 2279 C C . LEU A 1 297 ? -0.703 2.414 16.205 1.00 96.94 297 LEU A C 1
ATOM 2281 O O . LEU A 1 297 ? -1.307 1.487 15.669 1.00 96.94 297 LEU A O 1
ATOM 2285 N N . ALA A 1 298 ? -0.377 3.535 15.547 1.00 96.94 298 ALA A N 1
ATOM 2286 C CA . ALA A 1 298 ? -0.745 3.758 14.146 1.00 96.94 298 ALA A CA 1
ATOM 2287 C C . ALA A 1 298 ? -0.094 2.720 13.228 1.00 96.94 298 ALA A C 1
ATOM 2289 O O . ALA A 1 298 ? -0.784 2.115 12.406 1.00 96.94 298 ALA A O 1
ATOM 2290 N N . ARG A 1 299 ? 1.198 2.421 13.437 1.00 96.19 299 ARG A N 1
ATOM 2291 C CA . ARG A 1 299 ? 1.868 1.333 12.714 1.00 96.19 299 ARG A CA 1
ATOM 2292 C C . ARG A 1 299 ? 1.192 -0.000 12.985 1.00 96.19 299 ARG A C 1
ATOM 2294 O O . ARG A 1 299 ? 0.829 -0.686 12.042 1.00 96.19 299 ARG A O 1
ATOM 2301 N N . LYS A 1 300 ? 0.961 -0.364 14.252 1.00 96.81 300 LYS A N 1
ATOM 2302 C CA . LYS A 1 300 ? 0.323 -1.643 14.621 1.00 96.81 300 LYS A CA 1
ATOM 2303 C C . LYS A 1 300 ? -1.073 -1.807 14.015 1.00 96.81 300 LYS A C 1
ATOM 2305 O O . LYS A 1 300 ? -1.438 -2.918 13.644 1.00 96.81 300 LYS A O 1
ATOM 2310 N N . LEU A 1 301 ? -1.836 -0.720 13.928 1.00 97.31 301 LEU A N 1
ATOM 2311 C CA . LEU A 1 301 ? -3.169 -0.686 13.328 1.00 97.31 301 LEU A CA 1
ATOM 2312 C C . LEU A 1 301 ? -3.144 -0.399 11.819 1.00 97.31 301 LEU A C 1
ATOM 2314 O O . LEU A 1 301 ? -4.191 -0.101 11.251 1.00 97.31 301 LEU A O 1
ATOM 2318 N N . GLY A 1 302 ? -1.976 -0.485 11.171 1.00 95.94 302 GLY A N 1
ATOM 2319 C CA . GLY A 1 302 ? -1.829 -0.394 9.720 1.00 95.94 302 GLY A CA 1
ATOM 2320 C C . GLY A 1 302 ? -2.464 0.857 9.113 1.00 95.94 302 GLY A C 1
ATOM 2321 O O . GLY A 1 302 ? -3.093 0.756 8.053 1.00 95.94 302 GLY A O 1
ATOM 2322 N N . VAL A 1 303 ? -2.362 2.002 9.799 1.00 95.50 303 VAL A N 1
ATOM 2323 C CA . VAL A 1 303 ? -2.931 3.277 9.340 1.00 95.50 303 VAL A CA 1
ATOM 2324 C C . VAL A 1 303 ? -2.229 3.699 8.050 1.00 95.50 303 VAL A C 1
ATOM 2326 O O . VAL A 1 303 ? -1.012 3.854 8.032 1.00 95.50 303 VAL A O 1
ATOM 2329 N N . ARG A 1 304 ? -3.001 3.871 6.970 1.00 90.75 304 ARG A N 1
ATOM 2330 C CA . ARG A 1 304 ? -2.485 4.277 5.648 1.00 90.75 304 ARG A CA 1
ATOM 2331 C C . ARG A 1 304 ? -2.675 5.763 5.373 1.00 90.75 304 ARG A C 1
ATOM 2333 O O . ARG A 1 304 ? -1.845 6.381 4.723 1.00 90.75 304 ARG A O 1
ATOM 2340 N N . TYR A 1 305 ? -3.790 6.306 5.840 1.00 88.56 305 TYR A N 1
ATOM 2341 C CA . TYR A 1 305 ? -4.181 7.693 5.650 1.00 88.56 305 TYR A CA 1
ATOM 2342 C C . TYR A 1 305 ? -5.184 8.094 6.727 1.00 88.56 305 TYR A C 1
ATOM 2344 O O . TYR A 1 305 ? -5.789 7.246 7.393 1.00 88.56 305 TYR A O 1
ATOM 2352 N N . VAL A 1 306 ? -5.368 9.399 6.877 1.00 90.75 306 VAL A N 1
ATOM 2353 C CA . VAL A 1 306 ? -6.460 9.987 7.647 1.00 90.75 306 VAL A CA 1
ATOM 2354 C C . VAL A 1 306 ? -7.322 10.847 6.713 1.00 90.75 306 VAL A C 1
ATOM 2356 O O . VAL A 1 306 ? -6.768 11.511 5.840 1.00 90.75 306 VAL A O 1
ATOM 2359 N N . PRO A 1 307 ? -8.656 10.841 6.873 1.00 90.62 307 PRO A N 1
ATOM 2360 C CA . PRO A 1 307 ? -9.415 9.977 7.768 1.00 90.62 307 PRO A CA 1
ATOM 2361 C C . PRO A 1 307 ? -9.432 8.525 7.265 1.00 90.62 307 PRO A C 1
ATOM 2363 O O . PRO A 1 307 ? -9.520 8.268 6.067 1.00 90.62 307 PRO A O 1
ATOM 2366 N N . GLY A 1 308 ? -9.387 7.575 8.194 1.00 92.56 308 GLY A N 1
ATOM 2367 C CA . GLY A 1 308 ? -9.450 6.139 7.906 1.00 92.56 308 GLY A CA 1
ATOM 2368 C C . GLY A 1 308 ? -10.200 5.394 9.005 1.00 92.56 308 GLY A C 1
ATOM 2369 O O . GLY A 1 308 ? -10.513 5.967 10.054 1.00 92.56 308 GLY A O 1
ATOM 2370 N N . CYS A 1 309 ? -10.508 4.115 8.794 1.00 94.50 309 CYS A N 1
ATOM 2371 C CA . CYS A 1 309 ? -11.171 3.322 9.831 1.00 94.50 309 CYS A CA 1
ATOM 2372 C C . CYS A 1 309 ? -10.920 1.818 9.716 1.00 94.50 309 CYS A C 1
ATOM 2374 O O . CYS A 1 309 ? -10.561 1.314 8.658 1.00 94.50 309 CYS A O 1
ATOM 2376 N N . LEU A 1 310 ? -11.166 1.096 10.807 1.00 97.38 310 LEU A N 1
ATOM 2377 C CA . LEU A 1 310 ? -11.309 -0.358 10.832 1.00 97.38 310 LEU A CA 1
ATOM 2378 C C . LEU A 1 310 ? -12.688 -0.693 11.394 1.00 97.38 310 LEU A C 1
ATOM 2380 O O . LEU A 1 310 ? -13.053 -0.195 12.462 1.00 97.38 310 LEU A O 1
ATOM 2384 N N . LEU A 1 311 ? -13.429 -1.554 10.703 1.00 97.50 311 LEU A N 1
ATOM 2385 C CA . LEU A 1 311 ? -14.668 -2.147 11.188 1.00 97.50 311 LEU A CA 1
ATOM 2386 C C . LEU A 1 311 ? -14.387 -3.584 11.620 1.00 97.50 311 LEU A C 1
ATOM 2388 O O . LEU A 1 311 ? -13.883 -4.392 10.839 1.00 97.50 311 LEU A O 1
ATOM 2392 N N . ILE A 1 312 ? -14.718 -3.886 12.869 1.00 98.12 312 ILE A N 1
ATOM 2393 C CA . ILE A 1 312 ? -14.442 -5.157 13.526 1.00 98.12 312 ILE A CA 1
ATOM 2394 C C . ILE A 1 312 ? -15.766 -5.787 13.951 1.00 98.12 312 ILE A C 1
ATOM 2396 O O . ILE A 1 312 ? -16.640 -5.108 14.498 1.00 98.12 312 ILE A O 1
ATOM 2400 N N . ASP A 1 313 ? -15.924 -7.080 13.689 1.00 97.12 313 ASP A N 1
ATOM 2401 C CA . ASP A 1 313 ? -17.091 -7.838 14.129 1.00 97.12 313 ASP A CA 1
ATOM 2402 C C . ASP A 1 313 ? -16.989 -8.293 15.598 1.00 97.12 313 ASP A C 1
ATOM 2404 O O . ASP A 1 313 ? -15.961 -8.154 16.260 1.00 97.12 313 ASP A O 1
ATOM 2408 N N . ALA A 1 314 ? -18.062 -8.893 16.118 1.00 95.38 314 ALA A N 1
ATOM 2409 C CA . ALA A 1 314 ? -18.111 -9.365 17.503 1.00 95.38 314 ALA A CA 1
ATOM 2410 C C . ALA A 1 314 ? -17.081 -10.464 17.841 1.00 95.38 314 ALA A C 1
ATOM 2412 O O . ALA A 1 314 ? -16.825 -10.707 19.022 1.00 95.38 314 ALA A O 1
ATOM 2413 N N . THR A 1 315 ? -16.485 -11.129 16.843 1.00 95.69 315 THR A N 1
ATOM 2414 C CA . THR A 1 315 ? -15.428 -12.134 17.054 1.00 95.69 315 THR A CA 1
ATOM 2415 C C . THR A 1 315 ? -14.045 -11.500 17.227 1.00 95.69 315 THR A C 1
ATOM 2417 O O . THR A 1 315 ? -13.117 -12.161 17.694 1.00 95.69 315 THR A O 1
ATOM 2420 N N . GLY A 1 316 ? -13.909 -10.210 16.902 1.00 96.38 316 GLY A N 1
ATOM 2421 C CA . GLY A 1 316 ? -12.632 -9.506 16.856 1.00 96.38 316 GLY A CA 1
ATOM 2422 C C . GLY A 1 316 ? -11.941 -9.589 15.492 1.00 96.38 316 GLY A C 1
ATOM 2423 O O . GLY A 1 316 ? -10.731 -9.372 15.425 1.00 96.38 316 GLY A O 1
ATOM 2424 N N . THR A 1 317 ? -12.674 -9.907 14.421 1.00 97.75 317 THR A N 1
ATOM 2425 C CA . THR A 1 317 ? -12.151 -9.961 13.047 1.00 97.75 317 THR A CA 1
ATOM 2426 C C . THR A 1 317 ? -12.391 -8.633 12.337 1.00 97.75 317 THR A C 1
ATOM 2428 O O . THR A 1 317 ? -13.490 -8.083 12.405 1.00 97.75 317 THR A O 1
ATOM 2431 N N . VAL A 1 318 ? -11.381 -8.113 11.639 1.00 98.19 318 VAL A N 1
ATOM 2432 C CA . VAL A 1 318 ? -11.528 -6.952 10.757 1.00 98.19 318 VAL A CA 1
ATOM 2433 C C . VAL A 1 318 ? -12.322 -7.377 9.526 1.00 98.19 318 VAL A C 1
ATOM 2435 O O . VAL A 1 318 ? -11.878 -8.221 8.749 1.00 98.19 318 VAL A O 1
ATOM 2438 N N . VAL A 1 319 ? -13.502 -6.795 9.343 1.00 97.31 319 VAL A N 1
ATOM 2439 C CA . VAL A 1 319 ? -14.425 -7.134 8.247 1.00 97.31 319 VAL A CA 1
ATOM 2440 C C . VAL A 1 319 ? -14.458 -6.085 7.144 1.00 97.31 319 VAL A C 1
ATOM 2442 O O . VAL A 1 319 ? -14.925 -6.374 6.049 1.00 97.31 319 VAL A O 1
ATOM 2445 N N . ALA A 1 320 ? -13.968 -4.880 7.425 1.00 96.12 320 ALA A N 1
ATOM 2446 C CA . ALA A 1 320 ? -13.764 -3.826 6.442 1.00 96.12 320 ALA A CA 1
ATOM 2447 C C . ALA A 1 320 ? -12.774 -2.793 6.987 1.00 96.12 320 ALA A C 1
ATOM 2449 O O . ALA A 1 320 ? -12.612 -2.644 8.203 1.00 96.12 320 ALA A O 1
ATOM 2450 N N . ARG A 1 321 ? -12.140 -2.047 6.087 1.00 95.12 321 ARG A N 1
ATOM 2451 C CA . ARG A 1 321 ? -11.268 -0.925 6.433 1.00 95.12 321 ARG A CA 1
ATOM 2452 C C . ARG A 1 321 ? -11.441 0.225 5.460 1.00 95.12 321 ARG A C 1
ATOM 2454 O O . ARG A 1 321 ? -11.872 0.019 4.332 1.00 95.12 321 ARG A O 1
ATOM 2461 N N . ASP A 1 322 ? -11.100 1.415 5.934 1.00 92.38 322 ASP A N 1
ATOM 2462 C CA . ASP A 1 322 ? -11.051 2.658 5.172 1.00 92.38 322 ASP A CA 1
ATOM 2463 C C . ASP A 1 322 ? -12.314 2.905 4.320 1.00 92.38 322 ASP A C 1
ATOM 2465 O O . ASP A 1 322 ? -12.256 3.297 3.158 1.00 92.38 322 ASP A O 1
ATOM 2469 N N . ILE A 1 323 ? -13.472 2.631 4.926 1.00 91.88 323 ILE A N 1
ATOM 2470 C CA . ILE A 1 323 ? -14.785 2.660 4.282 1.00 91.88 323 ILE A CA 1
ATOM 2471 C C . ILE A 1 323 ? -15.173 4.102 3.964 1.00 91.88 323 ILE A C 1
ATOM 2473 O O . ILE A 1 323 ? -15.149 4.950 4.855 1.00 91.88 323 ILE A O 1
ATOM 2477 N N . ASP A 1 324 ? -15.632 4.350 2.736 1.00 87.75 324 ASP A N 1
ATOM 2478 C CA . ASP A 1 324 ? -16.200 5.644 2.355 1.00 87.75 324 ASP A CA 1
ATOM 2479 C C . ASP A 1 324 ? -17.293 6.094 3.358 1.00 87.75 324 ASP A C 1
ATOM 2481 O O . ASP A 1 324 ? -18.193 5.300 3.675 1.00 87.75 324 ASP A O 1
ATOM 2485 N N . PRO A 1 325 ? -17.268 7.352 3.848 1.00 83.62 325 PRO A N 1
ATOM 2486 C CA . PRO A 1 325 ? -18.282 7.902 4.750 1.00 83.62 325 PRO A CA 1
ATOM 2487 C C . PRO A 1 325 ? -19.734 7.641 4.349 1.00 83.62 325 PRO A C 1
ATOM 2489 O O . PRO A 1 325 ? -20.579 7.435 5.223 1.00 83.62 325 PRO A O 1
ATOM 2492 N N . GLU A 1 326 ? -20.034 7.659 3.051 1.00 86.81 326 GLU A N 1
ATOM 2493 C CA . GLU A 1 326 ? -21.377 7.460 2.499 1.00 86.81 326 GLU A CA 1
ATOM 2494 C C . GLU A 1 326 ? -21.833 6.003 2.626 1.00 86.81 326 GLU A C 1
ATOM 2496 O O . GLU A 1 326 ? -23.024 5.718 2.750 1.00 86.81 326 GLU A O 1
ATOM 2501 N N . ARG A 1 327 ? -20.879 5.068 2.661 1.00 91.44 327 ARG A N 1
ATOM 2502 C CA . ARG A 1 327 ? -21.122 3.624 2.792 1.00 91.44 327 ARG A CA 1
ATOM 2503 C C . ARG A 1 327 ? -20.974 3.123 4.227 1.00 91.44 327 ARG A C 1
ATOM 2505 O O . ARG A 1 327 ? -21.425 2.017 4.528 1.00 91.44 327 ARG A O 1
ATOM 2512 N N . LEU A 1 328 ? -20.369 3.920 5.109 1.00 91.69 328 LEU A N 1
ATOM 2513 C CA . LEU A 1 328 ? -20.026 3.526 6.474 1.00 91.69 328 LEU A CA 1
ATOM 2514 C C . LEU A 1 328 ? -21.248 3.090 7.293 1.00 91.69 328 LEU A C 1
ATOM 2516 O O . LEU A 1 328 ? -21.184 2.075 7.980 1.00 91.69 328 LEU A O 1
ATOM 2520 N N . GLU A 1 329 ? -22.373 3.807 7.205 1.00 92.25 329 GLU A N 1
ATOM 2521 C CA . GLU A 1 329 ? -23.572 3.466 7.985 1.00 92.25 329 GLU A CA 1
ATOM 2522 C C . GLU A 1 329 ? -24.130 2.086 7.610 1.00 92.25 329 GLU A C 1
ATOM 2524 O O . GLU A 1 329 ? -24.320 1.240 8.484 1.00 92.25 329 GLU A O 1
ATOM 2529 N N . GLY A 1 330 ? -24.277 1.815 6.310 1.00 94.44 330 GLY A N 1
ATOM 2530 C CA . GLY A 1 330 ? -24.727 0.511 5.821 1.00 94.44 330 GLY A CA 1
ATOM 2531 C C . GLY A 1 330 ? -23.716 -0.615 6.065 1.00 94.44 330 GLY A C 1
ATOM 2532 O O . GLY A 1 330 ? -24.108 -1.767 6.238 1.00 94.44 330 GLY A O 1
ATOM 2533 N N . ALA A 1 331 ? -22.414 -0.316 6.100 1.00 95.19 331 ALA A N 1
ATOM 2534 C CA . ALA A 1 331 ? -21.398 -1.299 6.475 1.00 95.19 331 ALA A CA 1
ATOM 2535 C C . ALA A 1 331 ? -21.521 -1.689 7.955 1.00 95.19 331 ALA A C 1
ATOM 2537 O O . ALA A 1 331 ? -21.526 -2.873 8.280 1.00 95.19 331 ALA A O 1
ATOM 2538 N N . VAL A 1 332 ? -21.691 -0.705 8.843 1.00 96.06 332 VAL A N 1
ATOM 2539 C CA . VAL A 1 332 ? -21.861 -0.938 10.283 1.00 96.06 332 VAL A CA 1
ATOM 2540 C C . VAL A 1 332 ? -23.159 -1.693 10.578 1.00 96.06 332 VAL A C 1
ATOM 2542 O O . VAL A 1 332 ? -23.134 -2.638 11.361 1.00 96.06 332 VAL A O 1
ATOM 2545 N N . GLU A 1 333 ? -24.271 -1.354 9.919 1.00 94.88 333 GLU A N 1
ATOM 2546 C CA . GLU A 1 333 ? -25.552 -2.070 10.052 1.00 94.88 333 GLU A CA 1
ATOM 2547 C C . GLU A 1 333 ? -25.447 -3.573 9.782 1.00 94.88 333 GLU A C 1
ATOM 2549 O O . GLU A 1 333 ? -26.100 -4.365 10.451 1.00 94.88 333 GLU A O 1
ATOM 2554 N N . LYS A 1 334 ? -24.628 -3.980 8.807 1.00 94.69 334 LYS A N 1
ATOM 2555 C CA . LYS A 1 334 ? -24.451 -5.399 8.463 1.00 94.69 334 LYS A CA 1
ATOM 2556 C C . LYS A 1 334 ? -23.694 -6.184 9.533 1.00 94.69 334 LYS A C 1
ATOM 2558 O O . LYS A 1 334 ? -23.767 -7.410 9.552 1.00 94.69 334 LYS A O 1
ATOM 2563 N N . VAL A 1 335 ? -22.938 -5.488 10.380 1.00 94.88 335 VAL A N 1
ATOM 2564 C CA . VAL A 1 335 ? -22.026 -6.085 11.363 1.00 94.88 335 VAL A CA 1
ATOM 2565 C C . VAL A 1 335 ? -22.602 -6.002 12.775 1.00 94.88 335 VAL A C 1
ATOM 2567 O O . VAL A 1 335 ? -22.440 -6.934 13.566 1.00 94.88 335 VAL A O 1
ATOM 2570 N N . VAL A 1 336 ? -23.299 -4.911 13.096 1.00 90.44 336 VAL A N 1
ATOM 2571 C CA . VAL A 1 336 ? -23.998 -4.739 14.372 1.00 90.44 336 VAL A CA 1
ATOM 2572 C C . VAL A 1 336 ? -25.280 -5.571 14.355 1.00 90.44 336 VAL A C 1
ATOM 2574 O O . VAL A 1 336 ? -26.171 -5.320 13.549 1.00 90.44 336 VAL A O 1
ATOM 2577 N N . ARG A 1 337 ? -25.378 -6.551 15.256 1.00 70.44 337 ARG A N 1
ATOM 2578 C CA . ARG A 1 337 ? -26.577 -7.387 15.420 1.00 70.44 337 ARG A CA 1
ATOM 2579 C C . ARG A 1 337 ? -27.666 -6.723 16.267 1.00 70.44 337 ARG A C 1
ATOM 2581 O O . ARG A 1 337 ? -27.360 -5.903 17.170 1.00 70.44 337 ARG A O 1
#

Sequence (337 aa):
MNFRLLLTFLLPSALLLSCGPDKHTARLSGQIKGVDQAAIIAYAPAESPADGGATDSIHLSRGAFSYDRPTQAPLLLTLVYPNYSTLTLIAVPGEEVHLSGEANRLKEVEISGGEENELLQGFRDGNHGRSEADIRRKAEAFIRSHPTRLAAVAVFLDIFAASEHPRYRPDGELLELLVKSQPDNAQLKQIATNLRPVFAVAEGAPLPKFSERTLSGGNITSEMLKGHAALIVFSGSWDGNNFRYVPTLNRLRRRFGARLSVVNVLLDTNAGQARDRAQRDSLSNAIYAEGEYESALARKLGVRYVPGCLLIDATGTVVARDIDPERLEGAVEKVVR

Mean predicted aligned error: 6.73 Å

Solvent-accessible surface area (backbone atoms only — not comparable to full-atom values): 18143 Å² total; per-residue (Å²): 141,83,88,79,85,80,84,80,83,79,75,81,79,76,77,76,74,75,77,55,45,55,75,48,21,16,32,43,33,36,43,35,44,90,43,47,71,51,59,32,39,38,32,38,91,38,63,26,95,41,58,70,39,60,75,46,76,48,64,31,55,77,20,30,38,75,47,78,44,67,19,75,39,75,37,63,34,37,37,36,40,87,86,72,41,62,48,75,48,64,42,35,41,34,35,47,33,42,36,41,38,37,65,93,41,58,83,65,51,44,54,36,48,57,74,52,26,42,54,39,36,52,54,51,66,79,42,66,93,55,53,70,68,55,44,51,54,50,47,52,52,48,28,72,75,33,35,72,42,68,33,31,51,47,50,39,45,72,59,48,70,64,35,88,77,42,30,24,69,65,50,40,54,53,52,51,47,35,46,68,52,34,77,83,43,62,45,57,50,44,40,42,66,67,45,48,29,37,27,51,51,11,34,73,14,55,62,65,89,52,76,46,60,23,78,74,71,52,77,50,40,50,73,78,39,39,78,29,16,24,39,42,37,36,38,31,83,88,44,90,63,47,72,64,43,53,63,52,54,55,48,50,49,69,75,45,39,92,44,42,47,70,39,38,40,30,39,28,97,42,73,66,61,40,48,53,47,29,61,75,69,68,38,73,54,24,27,70,27,67,70,26,72,74,9,72,63,29,41,61,62,29,62,86,58,65,66,30,37,42,36,27,29,37,87,32,33,20,72,41,53,58,63,54,64,90,52,38,62,67,54,47,56,77,52,39,128

Radius of gyration: 25.76 Å; Cα contacts (8 Å, |Δi|>4): 638; chains: 1; bounding box: 58×40×109 Å

pLDDT: mean 90.76, std 12.16, range [37.59, 98.88]

Foldseek 3Di:
DDDDDDPDPPDPPPPPPVQFAAQQKFKEWEFAPPDAWFWKKKFAPFQDPFQRTDIDIWIHHHRITMDIGGTNAKTWMWIQGPVRDIDIDIGGGSKYKYWYYYPVPSVPIQIDIDPLSVLLRVLVVVCPPHDLVVNLVSLLVSCVVPLLGVSNVRSLCVNAVPDPQHELPPSLVSLVSNCVNHVPPPSSVRVCLLCVLQSCQGAFHFQDWDWAAALLGHIDTLVVCAQAKEKEWEAEPPDPCVVLQLVLVVVCCVPQPPRYHYAYEYLYQDPVVQNVCCVVSVVSRYGYQHPRCVRPVNSNNSPDDPGKMFIAANHRGGRGIRDDSVCVNVVNVVRRD

Secondary structure (DSSP, 8-state):
-------------------PPPTTEEEEEEEEET-SEEEEEEE-SS--TTTTT--EEEEEETTEEEEEEE-SS-EEEEEE-TTS-EEEEEE-TT-EEEEEEETT-GGG-EEESSHHHHHHHHHHHTTTT--HHHHHHHHHHHHHH-TTSHHHHHHHIIIIIT-SS-BTTTHHHHHHHHHHH-TT-HHHHHHHHHHHHHHHTSBTPBPPP-EEEBTTS-EEESGGGSSSEEEEEEE-TT-TTGGGTHHHHHHHHHHHGGGEEEEEEE--SSHHHHHHHHHHTT-TTEEE-TTGGGSHHHHHTT--SSSEEEEE-TTSBEEEES--HHHHHHHHHHH--

Nearest PDB structures (foldseek):
  3kcm-assembly1_A  TM=8.026E-01  e=6.397E-08  Geobacter metallireducens GS-15
  2yp6-assembly3_C  TM=7.670E-01  e=2.918E-08  Streptococcus pneumoniae TIGR4
  2lja-assembly1_A  TM=7.789E-01  e=1.320E-07  Phocaeicola vulgatus ATCC 8482
  4pq1-assembly1_A  TM=8.108E-01  e=2.724E-07  Corynebacterium diphtheriae NCTC 13129
  8t4c-assembly2_B  TM=8.159E-01  e=1.998E-06  Campylobacter jejuni subsp. jejuni 81-176